Protein AF-A7RHJ1-F1 (afdb_monomer)

Mean predicted aligned error: 3.1 Å

Foldseek 3Di:
DDLLVLLVVLVVLLLVVADVVLQVVVCVVVVVLAGASNADPVRLVVSLVVVLPDADALVSLLVNCVSLLVDRHVSSNVSNLVSCVRHNHPQDVVCLVVLLVSLVCQCPRSHDCVNLLSSLQRSLLVSCVVPVVVSLVCLVVQCVDPDVSSVLSSLRNCLPVQVNDPVVSNLVSLLVCQQPPDPSNLLSLLNSLLSNCVRPVPSSVVSCVVCVVSHDPSSSCSNVVPD

Sequence (227 aa):
MNIVNLVQEIKQSFASHANPANAARMKQYMRGKFEFFGINSPQRKELSKPYLSSKFSNQEVREFLKELWSSPERELQYFGIAYLNKHGLQFDKEEFEVNLEFARRLITEKSWWDTVDCLADHLVGDLVRSSPRKGKQAMKLWIKDENLWLRRCAILHQLSYKCNTDSQLLFEFCAFRAHEKEFFIQKAIGWALREFAKTDRAKVSNFLKAHKEGLSRLSYREATKHL

pLDDT: mean 96.05, std 4.39, range [66.0, 98.88]

Organism: Nematostella vectensis (NCBI:txid45351)

Radius of gyration: 18.56 Å; Cα contacts (8 Å, |Δi|>4): 263; chains: 1; bounding box: 48×30×54 Å

Nearest PDB structures (foldseek):
  5clc-assembly1_A  TM=9.357E-01  e=2.244E-13  Bacillus cereus
  5cl4-assembly1_A  TM=9.232E-01  e=2.563E-13  Bacillus cereus
  2b6c-assembly1_A  TM=9.126E-01  e=6.763E-11  Enterococcus faecalis
  8d9w-assembly1_A  TM=4.959E-01  e=1.085E-01  Homo sapiens
  7q4o-assembly1_A  TM=5.993E-01  e=3.585E-01  Homo sapiens

Solvent-accessible surface area (backbone atoms only — not comparable to full-atom values): 12377 Å² total; per-residue (Å²): 134,62,58,68,58,52,52,50,53,52,49,52,59,47,57,78,57,45,31,70,74,45,12,56,54,54,18,54,75,57,70,65,76,46,47,48,45,31,63,51,72,71,60,44,51,60,72,43,52,82,74,60,72,74,82,71,54,63,67,53,46,54,52,42,40,51,60,28,63,69,45,67,35,50,63,40,45,52,48,43,50,54,45,39,75,73,72,54,75,81,70,49,80,88,47,45,67,61,52,49,52,51,50,49,47,62,38,70,49,91,62,46,68,86,55,36,54,56,41,13,36,46,60,47,21,51,51,25,67,66,36,53,73,61,29,53,53,50,36,65,48,26,58,69,45,91,50,66,58,45,27,31,26,44,54,28,23,52,55,80,42,56,92,72,43,62,58,68,59,52,50,51,51,42,59,75,51,22,82,53,83,52,68,68,48,29,51,31,44,5,46,36,44,32,49,46,29,79,68,42,48,66,62,41,51,53,52,48,64,76,39,53,89,54,39,43,73,64,18,50,56,49,30,47,73,84,107

InterPro domains:
  IPR014825 DNA alkylation repair enzyme [PF08713] (10-227)
  IPR016024 Armadillo-type fold [SSF48371] (14-227)

Secondary structure (DSSP, 8-state):
--HHHHHHHHHHHHHTT--HHHHHHHHHHTTT-SB-----HHHHHHHHGGGGS----HHHHHHHHHHHHHSSBHHHHHHHHHHHHHH-----STTHHHHHHHHHHHHHSS--HHHHHHIIIIIIHHHHHHSHHHHHHHHHHHTTSS-HHHHHHHHHTTTT-GGG--HHHHHHHHHHTTT---HHHHHHHHHHHHHHHTT-HHHHHHHHHHTTTTS-HHHHHHHHTT-

Structure (mmCIF, N/CA/C/O backbone):
data_AF-A7RHJ1-F1
#
_entry.id   AF-A7RHJ1-F1
#
loop_
_atom_site.group_PDB
_atom_site.id
_atom_site.type_symbol
_atom_site.label_atom_id
_atom_site.label_alt_id
_atom_site.label_comp_id
_atom_site.label_asym_id
_atom_site.label_entity_id
_atom_site.label_seq_id
_atom_site.pdbx_PDB_ins_code
_atom_site.Cartn_x
_atom_site.Cartn_y
_atom_site.Cartn_z
_atom_site.occupancy
_atom_site.B_iso_or_equiv
_atom_site.auth_seq_id
_atom_site.auth_comp_id
_atom_site.auth_asym_id
_atom_site.auth_atom_id
_atom_site.pdbx_PDB_model_num
ATOM 1 N N . MET A 1 1 ? -1.577 4.761 28.261 1.00 66.00 1 MET A N 1
ATOM 2 C CA . MET A 1 1 ? -2.865 4.770 27.529 1.00 66.00 1 MET A CA 1
ATOM 3 C C . MET A 1 1 ? -3.194 3.335 27.163 1.00 66.00 1 MET A C 1
ATOM 5 O O . MET A 1 1 ? -2.291 2.633 26.737 1.00 66.00 1 MET A O 1
ATOM 9 N N . ASN A 1 2 ? -4.421 2.863 27.382 1.00 88.69 2 ASN A N 1
ATOM 10 C CA . ASN A 1 2 ? -4.768 1.480 27.050 1.00 88.69 2 ASN A CA 1
ATOM 11 C C . ASN A 1 2 ? -5.236 1.410 25.585 1.00 88.69 2 ASN A C 1
ATOM 13 O O . ASN A 1 2 ? -6.337 1.856 25.267 1.00 88.69 2 ASN A O 1
ATOM 17 N N . ILE A 1 3 ? -4.379 0.873 24.708 1.00 92.69 3 ILE A N 1
ATOM 18 C CA . ILE A 1 3 ? -4.633 0.724 23.266 1.00 92.69 3 ILE A CA 1
ATOM 19 C C . ILE A 1 3 ? -5.916 -0.066 22.988 1.00 92.69 3 ILE A C 1
ATOM 21 O O . ILE A 1 3 ? -6.690 0.313 22.109 1.00 92.69 3 ILE A O 1
ATOM 25 N N . VAL A 1 4 ? -6.181 -1.117 23.767 1.00 92.56 4 VAL A N 1
ATOM 26 C CA . VAL A 1 4 ? -7.386 -1.939 23.613 1.00 92.56 4 VAL A CA 1
ATOM 27 C C . VAL A 1 4 ? -8.634 -1.108 23.897 1.00 92.56 4 VAL A C 1
ATOM 29 O O . VAL A 1 4 ? -9.562 -1.117 23.090 1.00 92.56 4 VAL A O 1
ATOM 32 N N . ASN A 1 5 ? -8.643 -0.334 24.988 1.00 94.19 5 ASN A N 1
ATOM 33 C CA . ASN A 1 5 ? -9.780 0.528 25.326 1.00 94.19 5 ASN A CA 1
ATOM 34 C C . ASN A 1 5 ? -10.033 1.576 24.235 1.00 94.19 5 ASN A C 1
ATOM 36 O O . ASN A 1 5 ? -11.170 1.736 23.802 1.00 94.19 5 ASN A O 1
ATOM 40 N N . LEU A 1 6 ? -8.976 2.214 23.722 1.00 94.69 6 LEU A N 1
ATOM 41 C CA . LEU A 1 6 ? -9.100 3.191 22.640 1.00 94.69 6 LEU A CA 1
ATOM 42 C C . LEU A 1 6 ? -9.705 2.574 21.369 1.00 94.69 6 LEU A C 1
ATOM 44 O O . LEU A 1 6 ? -10.586 3.162 20.744 1.00 94.69 6 LEU A O 1
ATOM 48 N N . VAL A 1 7 ? -9.264 1.374 20.977 1.00 95.88 7 VAL A N 1
ATOM 49 C CA . VAL A 1 7 ? -9.839 0.676 19.816 1.00 95.88 7 VAL A CA 1
ATOM 50 C C . VAL A 1 7 ? -11.309 0.331 20.052 1.00 95.88 7 VAL A C 1
ATOM 52 O O . VAL A 1 7 ? -12.105 0.432 19.118 1.00 95.88 7 VAL A O 1
ATOM 55 N N . GLN A 1 8 ? -11.699 -0.037 21.276 1.00 96.50 8 GLN A N 1
ATOM 56 C CA . GLN A 1 8 ? -13.106 -0.281 21.609 1.00 96.50 8 GLN A CA 1
ATOM 57 C C . GLN A 1 8 ? -13.955 0.994 21.538 1.00 96.50 8 GLN A C 1
ATOM 59 O O . GLN A 1 8 ? -15.047 0.955 20.977 1.00 96.50 8 GLN A O 1
ATOM 64 N N . GLU A 1 9 ? -13.450 2.131 22.012 1.00 96.62 9 GLU A N 1
ATOM 65 C CA . GLU A 1 9 ? -14.133 3.425 21.879 1.00 96.62 9 GLU A CA 1
ATOM 66 C C . GLU A 1 9 ? -14.350 3.802 20.404 1.00 96.62 9 GLU A C 1
ATOM 68 O O . GLU A 1 9 ? -15.454 4.184 20.010 1.00 96.62 9 GLU A O 1
ATOM 73 N N . ILE A 1 10 ? -13.327 3.625 19.559 1.00 97.12 10 ILE A N 1
ATOM 74 C CA . ILE A 1 10 ? -13.426 3.871 18.111 1.00 97.12 10 ILE A CA 1
ATOM 75 C C . ILE A 1 10 ? -14.462 2.936 17.475 1.00 97.12 10 ILE A C 1
ATOM 77 O O . ILE A 1 10 ? -15.302 3.385 16.693 1.00 97.12 10 ILE A O 1
ATOM 81 N N . LYS A 1 11 ? -14.438 1.644 17.828 1.00 97.62 11 LYS A N 1
ATOM 82 C CA . LYS A 1 11 ? -15.417 0.653 17.355 1.00 97.62 11 LYS A CA 1
ATOM 83 C C . LYS A 1 11 ? -16.841 1.049 17.715 1.00 97.62 11 LYS A C 1
ATOM 85 O O . LYS A 1 11 ? -17.705 1.021 16.846 1.00 97.62 11 LYS A O 1
ATOM 90 N N . GLN A 1 12 ? -17.084 1.441 18.963 1.00 97.88 12 GLN A N 1
ATOM 91 C CA . GLN A 1 12 ? -18.404 1.871 19.426 1.00 97.88 12 GLN A CA 1
ATOM 92 C C . GLN A 1 12 ? -18.870 3.140 18.706 1.00 97.88 12 GLN A C 1
ATOM 94 O O . GLN A 1 12 ? -20.024 3.224 18.288 1.00 97.88 12 GLN A O 1
ATOM 99 N N . SER A 1 13 ? -17.963 4.098 18.498 1.00 97.94 13 SER A N 1
ATOM 100 C CA . SER A 1 13 ? -18.237 5.315 17.732 1.00 97.94 13 SER A CA 1
ATOM 101 C C . SER A 1 13 ? -18.619 5.009 16.279 1.00 97.94 13 SER A C 1
ATOM 103 O O . SER A 1 13 ? -19.564 5.586 15.748 1.00 97.94 13 SER A O 1
ATOM 105 N N . PHE A 1 14 ? -17.947 4.058 15.628 1.00 98.31 14 PHE A N 1
ATOM 106 C CA . PHE A 1 14 ? -18.293 3.661 14.260 1.00 98.31 14 PHE A CA 1
ATOM 107 C C . PHE A 1 14 ? -19.602 2.861 14.227 1.00 98.31 14 PHE A C 1
ATOM 109 O O . PHE A 1 14 ? -20.470 3.134 13.400 1.00 98.31 14 PHE A O 1
ATOM 116 N N . ALA A 1 15 ? -19.791 1.926 15.158 1.00 98.12 15 ALA A N 1
ATOM 117 C CA . ALA A 1 15 ? -20.995 1.108 15.248 1.00 98.12 15 ALA A CA 1
ATOM 118 C C . ALA A 1 15 ? -22.267 1.946 15.464 1.00 98.12 15 ALA A C 1
ATOM 120 O O . ALA A 1 15 ? -23.291 1.664 14.845 1.00 98.12 15 ALA A O 1
ATOM 121 N N . SER A 1 16 ? -22.206 3.014 16.269 1.00 98.19 16 SER A N 1
ATOM 122 C CA . SER A 1 16 ? -23.347 3.920 16.484 1.00 98.19 16 SER A CA 1
ATOM 123 C C . SER A 1 16 ? -23.735 4.735 15.243 1.00 98.19 16 SER A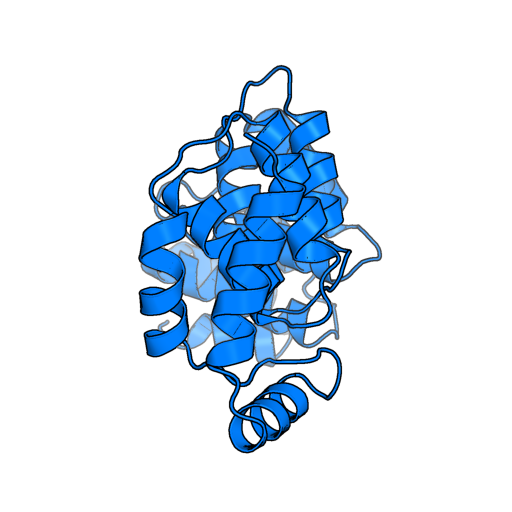 C 1
ATOM 125 O O . SER A 1 16 ? -24.836 5.279 15.184 1.00 98.19 16 SER A O 1
ATOM 127 N N . HIS A 1 17 ? -22.866 4.772 14.229 1.00 98.19 17 HIS A N 1
ATOM 128 C CA . HIS A 1 17 ? -23.094 5.421 12.938 1.00 98.19 17 HIS A CA 1
ATOM 129 C C . HIS A 1 17 ? -23.227 4.414 11.785 1.00 98.19 17 HIS A C 1
ATOM 131 O O . HIS A 1 17 ? -23.138 4.798 10.614 1.00 98.19 17 HIS A O 1
ATOM 137 N N . ALA A 1 18 ? -23.419 3.129 12.096 1.00 98.00 18 ALA A N 1
ATOM 138 C CA . ALA A 1 18 ? -23.541 2.090 11.090 1.00 98.00 18 ALA A CA 1
ATOM 139 C C . ALA A 1 18 ? -24.765 2.312 10.187 1.00 98.00 18 ALA A C 1
ATOM 141 O O . ALA A 1 18 ? -25.844 2.717 10.620 1.00 98.00 18 ALA A O 1
ATOM 142 N N . ASN A 1 19 ? -24.601 1.998 8.906 1.00 98.50 19 ASN A N 1
ATOM 143 C CA . ASN A 1 19 ? -25.650 2.030 7.900 1.00 98.50 19 ASN A CA 1
ATOM 144 C C . ASN A 1 19 ? -25.693 0.677 7.166 1.00 98.50 19 ASN A C 1
ATOM 146 O O . ASN A 1 19 ? -24.918 0.461 6.228 1.00 98.50 19 ASN A O 1
ATOM 150 N N . PRO A 1 20 ? -26.617 -0.230 7.537 1.00 97.94 20 PRO A N 1
ATOM 151 C CA . PRO A 1 20 ? -26.687 -1.578 6.967 1.00 97.94 20 PRO A CA 1
ATOM 152 C C . PRO A 1 20 ? -26.892 -1.613 5.445 1.00 97.94 20 PRO A C 1
ATOM 154 O O . PRO A 1 20 ? -26.321 -2.461 4.757 1.00 97.94 20 PRO A O 1
ATOM 157 N N . ALA A 1 21 ? -27.665 -0.670 4.892 1.00 97.44 21 ALA A N 1
ATOM 158 C CA . ALA A 1 21 ? -27.906 -0.597 3.451 1.00 97.44 21 ALA A CA 1
ATOM 159 C C . ALA A 1 21 ? -26.619 -0.255 2.681 1.00 97.44 21 ALA A C 1
ATOM 161 O O . ALA A 1 21 ? -26.325 -0.855 1.643 1.00 97.44 21 ALA A O 1
ATOM 162 N N . ASN A 1 22 ? -25.818 0.674 3.208 1.00 97.94 22 ASN A N 1
ATOM 163 C CA . ASN A 1 22 ? -24.505 0.984 2.649 1.00 97.94 22 ASN A CA 1
ATOM 164 C C . ASN A 1 22 ? -23.512 -0.159 2.869 1.00 97.94 22 ASN A C 1
ATOM 166 O O . ASN A 1 22 ? -22.775 -0.497 1.943 1.00 97.94 22 ASN A O 1
ATOM 170 N N . ALA A 1 23 ? -23.516 -0.780 4.052 1.00 98.31 23 ALA A N 1
ATOM 171 C CA . ALA A 1 23 ? -22.637 -1.899 4.383 1.00 98.31 23 ALA A CA 1
ATOM 172 C C . ALA A 1 23 ? -22.782 -3.048 3.375 1.00 98.31 23 ALA A C 1
ATOM 174 O O . ALA A 1 23 ? -21.782 -3.526 2.838 1.00 98.31 23 ALA A O 1
ATOM 175 N N . ALA A 1 24 ? -24.020 -3.421 3.025 1.00 98.19 24 ALA A N 1
ATOM 176 C CA . ALA A 1 24 ? -24.293 -4.448 2.020 1.00 98.19 24 ALA A CA 1
ATOM 177 C C . ALA A 1 24 ? -23.682 -4.103 0.647 1.00 98.19 24 ALA A C 1
ATOM 179 O O . ALA A 1 24 ? -23.027 -4.942 0.021 1.00 98.19 24 ALA A O 1
ATOM 180 N N . ARG A 1 25 ? -23.827 -2.848 0.197 1.00 98.06 25 ARG A N 1
ATOM 181 C CA . ARG A 1 25 ? -23.254 -2.369 -1.075 1.00 98.06 25 ARG A CA 1
ATOM 182 C C . ARG A 1 25 ? -21.722 -2.362 -1.052 1.00 98.06 25 ARG A C 1
ATOM 184 O O . ARG A 1 25 ? -21.090 -2.797 -2.014 1.00 98.06 25 ARG A O 1
ATOM 191 N N . MET A 1 26 ? -21.115 -1.900 0.041 1.00 98.25 26 MET A N 1
ATOM 192 C CA . MET A 1 26 ? -19.656 -1.854 0.212 1.00 98.25 26 MET A CA 1
ATOM 193 C C . MET A 1 26 ? -19.049 -3.263 0.264 1.00 98.25 26 MET A C 1
ATOM 195 O O . MET A 1 26 ? -18.053 -3.536 -0.411 1.00 98.25 26 MET A O 1
ATOM 199 N N . LYS A 1 27 ? -19.703 -4.189 0.973 1.00 98.19 27 LYS A N 1
ATOM 200 C CA . LYS A 1 27 ? -19.340 -5.609 1.001 1.00 98.19 27 LYS A CA 1
ATOM 201 C C . LYS A 1 27 ? -19.386 -6.230 -0.393 1.00 98.19 27 LYS A C 1
ATOM 203 O O . LYS A 1 27 ? -18.428 -6.891 -0.796 1.00 98.19 27 LYS A O 1
ATOM 208 N N . GLN A 1 28 ? -20.449 -5.980 -1.160 1.00 97.69 28 GLN A N 1
ATOM 209 C CA . GLN A 1 28 ? -20.567 -6.470 -2.537 1.00 97.69 28 GLN A CA 1
ATOM 210 C C . GLN A 1 28 ? -19.452 -5.922 -3.440 1.00 97.69 28 GLN A C 1
ATOM 212 O O . GLN A 1 28 ? -18.850 -6.682 -4.200 1.00 97.69 28 GLN A O 1
ATOM 217 N N . TYR A 1 29 ? -19.122 -4.632 -3.322 1.00 97.25 29 TYR A N 1
ATOM 218 C CA . TYR A 1 29 ? -18.017 -4.014 -4.062 1.00 97.25 29 TYR A CA 1
ATOM 219 C C . TYR A 1 29 ? -16.666 -4.696 -3.774 1.00 97.25 29 TYR A C 1
ATOM 221 O O . TYR A 1 29 ? -15.877 -4.937 -4.691 1.00 97.25 29 TYR A O 1
ATOM 229 N N . MET A 1 30 ? -16.436 -5.113 -2.525 1.00 97.44 30 MET A N 1
ATOM 230 C CA . MET A 1 30 ? -15.268 -5.911 -2.125 1.00 97.44 30 MET A CA 1
ATOM 231 C C . MET A 1 30 ? -15.447 -7.425 -2.313 1.00 97.44 30 MET A C 1
ATOM 233 O O . MET A 1 30 ? -14.693 -8.218 -1.748 1.00 97.44 30 MET A O 1
ATOM 237 N N . ARG A 1 31 ? -16.423 -7.846 -3.128 1.00 97.25 31 ARG A N 1
ATOM 238 C CA . ARG A 1 31 ? -16.709 -9.252 -3.462 1.00 97.25 31 ARG A CA 1
ATOM 239 C C . ARG A 1 31 ? -16.990 -10.134 -2.239 1.00 97.25 31 ARG A C 1
ATOM 241 O O . ARG A 1 31 ? -16.603 -11.296 -2.215 1.00 97.25 31 ARG A O 1
ATOM 248 N N . GLY A 1 32 ? -17.621 -9.574 -1.209 1.00 97.06 32 GLY A N 1
ATOM 249 C CA . GLY A 1 32 ? -17.987 -10.303 0.006 1.00 97.06 32 GLY A CA 1
ATOM 250 C C . GLY A 1 32 ? -16.824 -10.619 0.950 1.00 97.06 32 GLY A C 1
ATOM 251 O O . GLY A 1 32 ? -17.029 -11.358 1.904 1.00 97.06 32 GLY A O 1
ATOM 252 N N . LYS A 1 33 ? -15.618 -10.083 0.708 1.00 96.50 33 LYS A N 1
ATOM 253 C CA . LYS A 1 33 ? -14.412 -10.416 1.489 1.00 96.50 33 LYS A CA 1
ATOM 254 C C . LYS A 1 33 ? -14.360 -9.817 2.895 1.00 96.50 33 LYS A C 1
ATOM 256 O O . LYS A 1 33 ? -13.618 -10.336 3.722 1.00 96.50 33 LYS A O 1
ATOM 261 N N . PHE A 1 34 ? -15.077 -8.723 3.144 1.00 98.06 34 PHE A N 1
ATOM 262 C CA . PHE A 1 34 ? -14.994 -7.970 4.397 1.00 98.06 34 PHE A CA 1
ATOM 263 C C . PHE A 1 34 ? -16.375 -7.525 4.862 1.00 98.06 34 PHE A C 1
ATOM 265 O O . PHE A 1 34 ? -17.255 -7.266 4.035 1.00 98.06 34 PHE A O 1
ATOM 272 N N . GLU A 1 35 ? -16.530 -7.398 6.177 1.00 98.38 35 GLU A N 1
ATOM 2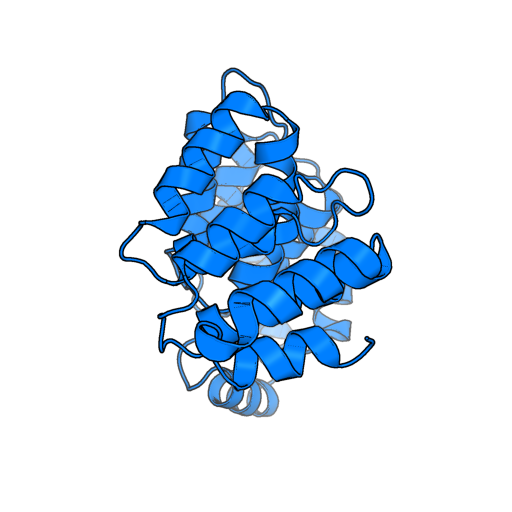73 C CA . GLU A 1 35 ? -17.676 -6.718 6.769 1.00 98.38 35 GLU A CA 1
ATOM 274 C C . GLU A 1 35 ? -17.454 -5.206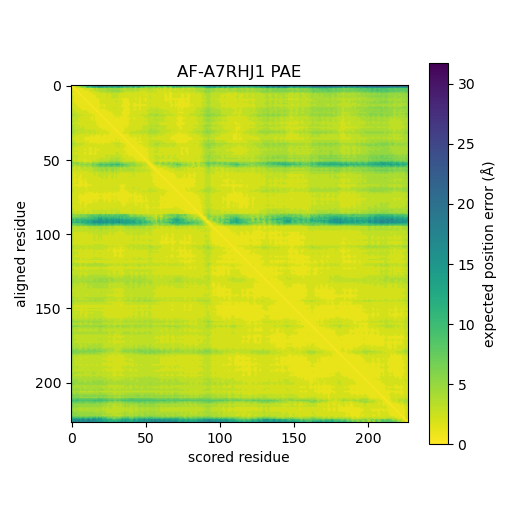 6.750 1.00 98.38 35 GLU A C 1
ATOM 276 O O . GLU A 1 35 ? -16.333 -4.720 6.577 1.00 98.38 35 GLU A O 1
ATOM 281 N N . PHE A 1 36 ? -18.541 -4.459 6.900 1.00 98.69 36 PHE A N 1
ATOM 282 C CA . PHE A 1 36 ? -18.525 -3.004 6.900 1.00 98.69 36 PHE A CA 1
ATOM 283 C C . PHE A 1 36 ? -19.548 -2.477 7.899 1.00 98.69 36 PHE A C 1
ATOM 285 O O . PHE A 1 36 ? -20.644 -3.025 8.005 1.00 98.69 36 PHE A O 1
ATOM 292 N N . PHE A 1 37 ? -19.236 -1.359 8.547 1.00 98.69 37 PHE A N 1
ATOM 293 C CA . PHE A 1 37 ? -20.253 -0.563 9.238 1.00 98.69 37 PHE A CA 1
ATOM 294 C C . PHE A 1 37 ? -21.172 0.162 8.245 1.00 98.69 37 PHE A C 1
ATOM 296 O O . PHE A 1 37 ? -22.299 0.500 8.586 1.00 98.69 37 PHE A O 1
ATOM 303 N N . GLY A 1 38 ? -20.726 0.399 7.008 1.00 98.44 38 GLY A N 1
ATOM 304 C CA . GLY A 1 38 ? -21.473 1.143 5.991 1.00 98.44 38 GLY A CA 1
ATOM 305 C C . GLY A 1 38 ? -21.197 2.647 6.012 1.00 98.44 38 GLY A C 1
ATOM 306 O O . GLY A 1 38 ? -22.017 3.438 5.533 1.00 98.44 38 GLY A O 1
ATOM 307 N N . ILE A 1 39 ? -20.051 3.048 6.568 1.00 98.31 39 ILE A N 1
ATOM 308 C CA . ILE A 1 39 ? -19.678 4.453 6.749 1.00 98.31 39 ILE A CA 1
ATOM 309 C C . ILE A 1 39 ? -18.869 4.912 5.535 1.00 98.31 39 ILE A C 1
ATOM 311 O O . ILE A 1 39 ? -17.776 4.414 5.243 1.00 98.31 39 ILE A O 1
ATOM 315 N N . ASN A 1 40 ? -19.393 5.903 4.816 1.00 96.31 40 ASN A N 1
ATOM 316 C CA . ASN A 1 40 ? -18.714 6.454 3.646 1.00 96.31 40 ASN A CA 1
ATOM 317 C C . ASN A 1 40 ? -17.461 7.270 4.030 1.00 96.31 40 ASN A C 1
ATOM 319 O O . ASN A 1 40 ? -17.248 7.633 5.187 1.00 96.31 40 ASN A O 1
ATOM 323 N N . SER A 1 41 ? -16.598 7.572 3.051 1.00 95.31 41 SER A N 1
ATOM 324 C CA . SER A 1 41 ? -15.320 8.235 3.347 1.00 95.31 41 SER A CA 1
ATOM 325 C C . SER A 1 41 ? -15.452 9.614 4.014 1.00 95.31 41 SER A C 1
ATOM 327 O O . SER A 1 41 ? -14.639 9.856 4.907 1.00 95.31 41 SER A O 1
ATOM 329 N N . PRO A 1 42 ? -16.366 10.522 3.612 1.00 96.75 42 PRO A N 1
ATOM 330 C CA . PRO A 1 42 ? -16.544 11.798 4.306 1.00 96.75 42 PRO A CA 1
ATOM 331 C C . PRO A 1 42 ? -16.906 11.621 5.784 1.00 96.75 42 PRO A C 1
ATOM 333 O O . PRO A 1 42 ? -16.191 12.123 6.647 1.00 96.75 42 PRO A O 1
ATOM 336 N N . GLN A 1 43 ? -17.936 10.825 6.084 1.00 97.56 43 GLN A N 1
ATOM 337 C CA . GLN A 1 43 ? -18.377 10.591 7.460 1.00 97.56 43 GLN A CA 1
ATOM 338 C C . GLN A 1 43 ? -17.299 9.882 8.286 1.00 97.56 43 GLN A C 1
ATOM 340 O O . GLN A 1 43 ? -17.009 10.293 9.406 1.00 97.56 43 GLN A O 1
ATOM 345 N N . ARG A 1 44 ? -16.629 8.871 7.715 1.00 97.31 44 ARG A N 1
ATOM 346 C CA . ARG A 1 44 ? -15.523 8.176 8.385 1.00 97.31 44 ARG A CA 1
ATOM 347 C C . ARG A 1 44 ? -14.407 9.146 8.764 1.00 97.31 44 ARG A C 1
ATOM 349 O O . ARG A 1 44 ? -13.865 9.038 9.858 1.00 97.31 44 ARG A O 1
ATOM 356 N N . LYS A 1 45 ? -14.045 10.083 7.877 1.00 95.88 45 LYS A N 1
ATOM 357 C CA . LYS A 1 45 ? -13.010 11.090 8.163 1.00 95.88 45 LYS A CA 1
ATOM 358 C C . LYS A 1 45 ? -13.410 11.979 9.335 1.00 95.88 45 LYS A C 1
ATOM 360 O O . LYS A 1 45 ? -12.574 12.187 10.206 1.00 95.88 45 LYS A O 1
ATOM 365 N N . GLU A 1 46 ? -14.658 12.442 9.385 1.00 96.69 46 GLU A N 1
ATOM 366 C CA . GLU A 1 46 ? -15.171 13.236 10.510 1.00 96.69 46 GLU A CA 1
ATOM 367 C C . GLU A 1 46 ? -15.128 12.453 11.827 1.00 96.69 46 GLU A C 1
ATOM 369 O O . GLU A 1 46 ? -14.530 12.926 12.791 1.00 96.69 46 GLU A O 1
ATOM 374 N N . LEU A 1 47 ? -15.639 11.217 11.840 1.00 96.56 47 LEU A N 1
ATOM 375 C CA . LEU A 1 47 ? -15.613 10.341 13.020 1.00 96.56 47 LEU A CA 1
ATOM 376 C C . LEU A 1 47 ? -14.189 9.992 13.476 1.00 96.56 47 LEU A C 1
ATOM 378 O O . LEU A 1 47 ? -13.958 9.737 14.653 1.00 96.56 47 LEU A O 1
ATOM 382 N N . SER A 1 48 ? -13.220 9.987 12.557 1.00 95.25 48 SER A N 1
ATOM 383 C CA . SER A 1 48 ? -11.823 9.682 12.880 1.00 95.25 48 SER A CA 1
ATOM 384 C C . SER A 1 48 ? -11.098 10.843 13.565 1.00 95.25 48 SER A C 1
ATOM 386 O O . SER A 1 48 ? -10.161 10.601 14.324 1.00 95.25 48 SER A O 1
ATOM 388 N N . LYS A 1 49 ? -11.481 12.103 13.297 1.00 94.12 49 LYS A N 1
ATOM 389 C CA . LYS A 1 49 ? -10.731 13.297 13.741 1.00 94.12 49 LYS A CA 1
ATOM 390 C C . LYS A 1 49 ? -10.392 13.307 15.239 1.00 94.12 49 LYS A C 1
ATOM 392 O O . LYS A 1 49 ? -9.223 13.573 15.534 1.00 94.12 49 LYS A O 1
ATOM 397 N N . PRO A 1 50 ? -11.326 13.004 16.166 1.00 94.25 50 PRO A N 1
ATOM 398 C CA . PRO A 1 50 ? -11.052 13.064 17.604 1.00 94.25 50 PRO A CA 1
ATOM 399 C C . PRO A 1 50 ? -9.934 12.115 18.049 1.00 94.25 50 PRO A C 1
ATOM 401 O O . PRO A 1 50 ? -9.175 12.439 18.956 1.0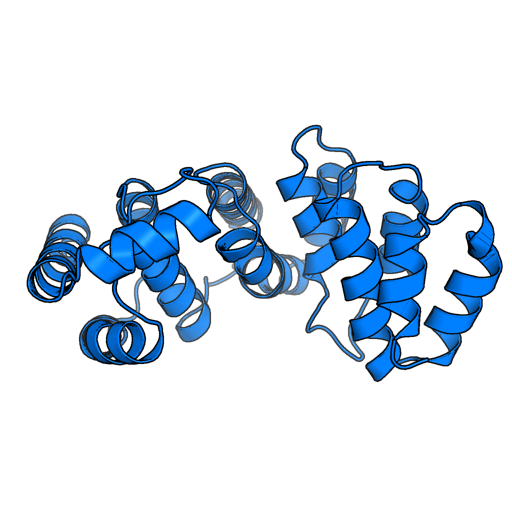0 94.25 50 PRO A O 1
ATOM 404 N N . TYR A 1 51 ? -9.791 10.975 17.370 1.00 93.81 51 TYR A N 1
ATOM 405 C CA .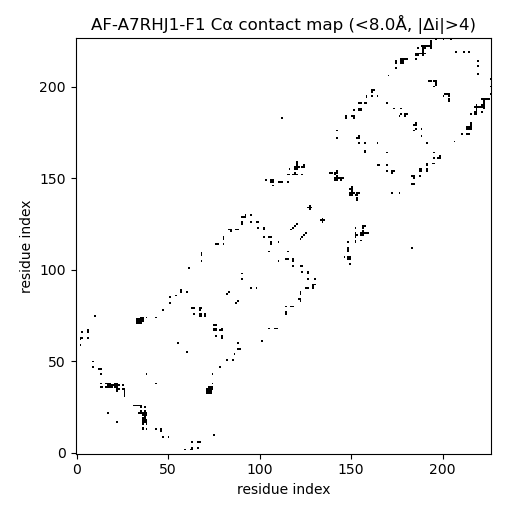 TYR A 1 51 ? -8.855 9.906 17.733 1.00 93.81 51 TYR A CA 1
ATOM 406 C C . TYR A 1 51 ? -7.499 10.009 17.021 1.00 93.81 51 TYR A C 1
ATOM 408 O O . TYR A 1 51 ? -6.587 9.236 17.299 1.00 93.81 51 TYR A O 1
ATOM 416 N N . LEU A 1 52 ? -7.347 10.950 16.084 1.00 92.62 52 LEU A N 1
ATOM 417 C CA . LEU A 1 52 ? -6.119 11.139 15.307 1.00 92.62 52 LEU A CA 1
ATOM 418 C C . LEU A 1 52 ? -5.168 12.180 15.916 1.00 92.62 52 LEU A C 1
ATOM 420 O O . LEU A 1 52 ? -4.146 12.489 15.305 1.00 92.62 52 LEU A O 1
ATOM 424 N N . SER A 1 53 ? -5.501 12.812 17.040 1.00 88.00 53 SER A N 1
ATOM 425 C CA . SER A 1 53 ? -4.665 13.846 17.674 1.00 88.00 53 SER A CA 1
ATOM 426 C C . SER A 1 53 ? -3.459 13.255 18.406 1.00 88.00 53 SER A C 1
ATOM 428 O O . SER A 1 53 ? -2.358 13.791 18.290 1.00 88.00 53 SER A O 1
ATOM 430 N N . SER A 1 54 ? -3.657 12.137 19.102 1.00 85.75 54 SER A N 1
ATOM 431 C CA . SER A 1 54 ? -2.621 11.454 19.870 1.00 85.75 54 SER A CA 1
ATOM 432 C C . SER A 1 54 ? -1.520 10.901 18.971 1.00 85.75 54 SER A C 1
ATOM 434 O O . SER A 1 54 ? -1.798 10.302 17.931 1.00 85.75 54 SER A O 1
ATOM 436 N N . LYS A 1 55 ? -0.270 11.087 19.397 1.00 89.06 55 LYS A N 1
ATOM 437 C CA . LYS A 1 55 ? 0.912 10.518 18.754 1.00 89.06 55 LYS A CA 1
ATOM 438 C C . LYS A 1 55 ? 1.456 9.396 19.628 1.00 89.06 55 LYS A C 1
ATOM 440 O O . LYS A 1 55 ? 1.821 9.630 20.776 1.00 89.06 55 LYS A O 1
ATOM 445 N N . PHE A 1 56 ? 1.488 8.197 19.073 1.00 91.25 56 PHE A N 1
ATOM 446 C CA . PHE A 1 56 ? 1.971 6.993 19.740 1.00 91.25 56 PHE A CA 1
ATOM 447 C C . PHE A 1 56 ? 3.452 6.745 19.445 1.00 91.25 56 PHE A C 1
ATOM 449 O O . PHE A 1 56 ? 3.971 7.170 18.409 1.00 91.25 56 PHE A O 1
ATOM 456 N N . SER A 1 57 ? 4.118 6.022 20.342 1.00 91.38 57 SER A N 1
ATOM 457 C CA . SER A 1 57 ? 5.410 5.390 20.063 1.00 91.38 57 SER A CA 1
ATOM 458 C C . SER A 1 57 ? 5.270 4.306 18.986 1.00 91.38 57 SER A C 1
ATOM 460 O O . SER A 1 57 ? 4.180 3.788 18.750 1.00 91.38 57 SER A O 1
ATOM 462 N N . ASN A 1 58 ? 6.372 3.903 18.345 1.00 89.69 58 ASN A N 1
ATOM 463 C CA . ASN A 1 58 ? 6.346 2.835 17.336 1.00 89.69 58 ASN A CA 1
ATOM 464 C C . ASN A 1 58 ? 5.717 1.534 17.842 1.00 89.69 58 ASN A C 1
ATOM 466 O O . ASN A 1 58 ? 4.955 0.894 17.118 1.00 89.69 58 ASN A O 1
ATOM 470 N N . GLN A 1 59 ? 6.030 1.141 19.079 1.00 90.81 59 GLN A N 1
ATOM 471 C CA . GLN A 1 59 ? 5.455 -0.056 19.682 1.00 90.81 59 GLN A CA 1
ATOM 472 C C . GLN A 1 59 ? 3.934 0.073 19.811 1.00 90.81 59 GLN A C 1
ATOM 474 O O . GLN A 1 59 ? 3.208 -0.795 19.330 1.00 90.81 59 GLN A O 1
ATOM 479 N N . GLU A 1 60 ? 3.457 1.181 20.375 1.00 93.62 60 GLU A N 1
ATOM 480 C CA . GLU A 1 60 ? 2.026 1.458 20.509 1.00 93.62 60 GLU A CA 1
ATOM 481 C C . GLU A 1 60 ? 1.328 1.544 19.140 1.00 93.62 60 GLU A C 1
ATOM 483 O O . GLU A 1 60 ? 0.208 1.062 19.007 1.00 93.62 60 GLU A O 1
ATOM 488 N N . VAL A 1 61 ? 1.973 2.080 18.092 1.00 93.88 61 VAL A N 1
ATOM 489 C CA . VAL A 1 61 ? 1.425 2.056 16.720 1.00 93.88 61 VAL A CA 1
ATOM 490 C C . VAL A 1 61 ? 1.255 0.624 16.218 1.00 93.88 61 VAL A C 1
ATOM 492 O O . VAL A 1 61 ? 0.208 0.296 15.657 1.00 93.88 61 VAL A O 1
ATOM 495 N N . ARG A 1 62 ? 2.258 -0.242 16.414 1.00 93.50 62 ARG A N 1
ATOM 496 C CA . ARG A 1 62 ? 2.187 -1.653 15.999 1.00 93.50 62 ARG A CA 1
ATOM 497 C C . ARG A 1 62 ? 1.073 -2.394 16.739 1.00 93.50 62 ARG A C 1
ATOM 499 O O . ARG A 1 62 ? 0.307 -3.120 16.107 1.00 93.50 62 ARG A O 1
ATOM 506 N N . GLU A 1 63 ? 0.947 -2.177 18.046 1.00 94.94 63 GLU A N 1
ATOM 507 C CA . GLU A 1 63 ? -0.134 -2.733 18.870 1.00 94.94 63 GLU A CA 1
ATOM 508 C C . GLU A 1 63 ? -1.506 -2.217 18.418 1.00 94.94 63 GLU A C 1
ATOM 510 O O . GLU A 1 63 ? -2.420 -3.002 18.169 1.00 94.94 63 GLU A O 1
ATOM 515 N N . PHE A 1 64 ? -1.633 -0.908 18.212 1.00 95.88 64 PHE A N 1
ATOM 516 C CA . PHE A 1 64 ? -2.873 -0.267 17.790 1.00 95.88 64 PHE A CA 1
ATOM 517 C C . PHE A 1 64 ? -3.361 -0.767 16.435 1.00 95.88 64 PHE A C 1
ATOM 519 O O . PHE A 1 64 ? -4.525 -1.133 16.270 1.00 95.88 64 PHE A O 1
ATOM 526 N N . LEU A 1 65 ? -2.462 -0.836 15.457 1.00 96.62 65 LEU A N 1
ATOM 527 C CA . LEU A 1 65 ? -2.790 -1.345 14.135 1.00 96.62 65 LEU A CA 1
ATOM 528 C C . LEU A 1 65 ? -3.103 -2.833 14.157 1.00 96.62 65 LEU A C 1
ATOM 530 O O . LEU A 1 65 ? -4.014 -3.231 13.445 1.00 96.62 65 LEU A O 1
ATOM 534 N N . LYS A 1 66 ? -2.422 -3.640 14.979 1.00 96.25 66 LYS A N 1
ATOM 535 C CA . LYS A 1 66 ? -2.760 -5.059 15.160 1.00 96.25 66 LYS A CA 1
ATOM 536 C C . LYS A 1 66 ? -4.200 -5.225 15.660 1.00 96.25 66 LYS A C 1
ATOM 538 O O . LYS A 1 66 ? -4.945 -6.035 15.108 1.00 96.25 66 LYS A O 1
ATOM 543 N N . GLU A 1 67 ? -4.617 -4.425 16.639 1.00 97.06 67 GLU A N 1
ATOM 544 C CA . GLU A 1 67 ? -5.992 -4.432 17.157 1.00 97.06 67 GLU A CA 1
ATOM 545 C C . GLU A 1 67 ? -7.026 -3.941 16.123 1.00 97.06 67 GLU A C 1
ATOM 547 O O . GLU A 1 67 ? -8.123 -4.491 15.998 1.00 97.06 67 GLU A O 1
ATOM 552 N N . LEU A 1 68 ? -6.685 -2.942 15.307 1.00 97.62 68 LEU A N 1
ATOM 553 C CA . LEU A 1 68 ? -7.549 -2.506 14.204 1.00 97.62 68 LEU A CA 1
ATOM 554 C C . LEU A 1 68 ? -7.629 -3.560 13.087 1.00 97.62 68 LEU A C 1
ATOM 556 O O . LEU A 1 68 ? -8.707 -3.813 12.543 1.00 97.62 68 LEU A O 1
ATOM 560 N N . TRP A 1 69 ? -6.514 -4.218 12.757 1.00 97.88 69 TRP A N 1
ATOM 561 C CA . TRP A 1 69 ? -6.447 -5.250 11.720 1.00 97.88 69 TRP A CA 1
ATOM 562 C C . TRP A 1 69 ? -7.162 -6.537 12.116 1.00 97.88 69 TRP A C 1
ATOM 564 O O . TRP A 1 69 ? -7.657 -7.237 11.236 1.00 97.88 69 TRP A O 1
ATOM 574 N N . SER A 1 70 ? -7.310 -6.834 13.409 1.00 96.62 70 SER A N 1
ATOM 575 C CA . SER A 1 70 ? -8.092 -7.990 13.871 1.00 96.62 70 SER A CA 1
ATOM 576 C C . SER A 1 70 ? -9.600 -7.816 13.632 1.00 96.62 70 SER A C 1
ATOM 578 O O . SER A 1 70 ? -10.320 -8.790 13.417 1.00 96.62 70 SER A O 1
ATOM 580 N N . SER A 1 71 ? -10.076 -6.575 13.512 1.00 97.00 71 SER A N 1
ATOM 581 C CA . SER A 1 71 ? -11.507 -6.239 13.483 1.00 97.00 71 SER A CA 1
ATOM 582 C C . SER A 1 71 ? -12.190 -6.546 12.142 1.00 97.00 71 SER A C 1
ATOM 584 O O . SER A 1 71 ? -11.618 -6.218 11.099 1.00 97.00 71 SER A O 1
ATOM 586 N N . PRO A 1 72 ? -13.371 -7.187 12.112 1.00 96.81 72 PRO A N 1
ATOM 587 C CA . PRO A 1 72 ? -13.976 -7.659 10.864 1.00 96.81 72 PRO A CA 1
ATOM 588 C C . PRO A 1 72 ? -14.377 -6.525 9.910 1.00 96.81 72 PRO A C 1
ATOM 590 O O . PRO A 1 72 ? -14.287 -6.707 8.694 1.00 96.81 72 PRO A O 1
ATOM 593 N N . GLU A 1 73 ? -14.755 -5.362 10.441 1.00 98.38 73 GLU A N 1
ATOM 594 C CA . GLU A 1 73 ? -15.196 -4.216 9.654 1.00 98.38 73 GLU A CA 1
ATOM 595 C C . GLU A 1 73 ? -14.029 -3.470 9.006 1.00 98.38 73 GLU A C 1
ATOM 597 O O . GLU A 1 73 ? -13.080 -3.021 9.664 1.00 98.38 73 GLU A O 1
ATOM 602 N N . ARG A 1 74 ? -14.123 -3.291 7.687 1.00 98.56 74 ARG A N 1
ATOM 603 C CA . ARG A 1 74 ? -13.049 -2.736 6.864 1.00 98.56 74 ARG A CA 1
ATOM 604 C C . ARG A 1 74 ? -12.708 -1.288 7.205 1.00 98.56 74 ARG A C 1
ATOM 606 O O . ARG A 1 74 ? -11.561 -0.862 7.047 1.00 98.56 74 ARG A O 1
ATOM 613 N N . GLU A 1 75 ? -13.678 -0.524 7.708 1.00 98.69 75 GLU A N 1
ATOM 614 C CA . GLU A 1 75 ? -13.472 0.869 8.100 1.00 98.69 75 GLU A CA 1
ATOM 615 C C . GLU A 1 75 ? -12.425 1.044 9.205 1.00 98.69 75 GLU A C 1
ATOM 617 O O . GLU A 1 75 ? -11.795 2.102 9.260 1.00 98.69 75 GLU A O 1
ATOM 622 N N . LEU A 1 76 ? -12.169 0.019 10.023 1.00 98.44 76 LEU A N 1
ATOM 623 C CA . LEU A 1 76 ? -11.146 0.068 11.070 1.00 98.44 76 LEU A CA 1
ATOM 624 C C . LEU A 1 76 ? -9.729 -0.069 10.499 1.00 98.44 76 LEU A C 1
ATOM 626 O O . LEU A 1 76 ? -8.818 0.620 10.956 1.00 98.44 76 LEU A O 1
ATOM 630 N N . GLN A 1 77 ? -9.534 -0.852 9.432 1.00 98.56 77 GLN A N 1
ATOM 631 C CA . GLN A 1 77 ? -8.258 -0.839 8.704 1.00 98.56 77 GLN A CA 1
ATOM 632 C C . GLN A 1 77 ? -8.042 0.493 7.977 1.00 98.56 77 GLN A C 1
ATOM 634 O O . GLN A 1 77 ? -6.929 1.020 7.971 1.00 98.56 77 GLN A O 1
ATOM 639 N N . TYR A 1 78 ? -9.102 1.097 7.427 1.00 98.19 78 TYR A N 1
ATOM 640 C CA . TYR A 1 78 ? -9.008 2.444 6.853 1.00 98.19 78 TYR A CA 1
ATOM 641 C C . TYR A 1 78 ? -8.659 3.504 7.894 1.00 98.19 78 TYR A C 1
ATOM 643 O O . TYR A 1 78 ? -7.913 4.432 7.581 1.00 98.19 78 TYR A O 1
ATOM 651 N N . PHE A 1 79 ? -9.185 3.378 9.113 1.00 97.88 79 PHE A N 1
ATOM 652 C CA . PHE A 1 79 ? -8.790 4.231 10.227 1.00 97.88 79 PHE A CA 1
ATOM 653 C C . PHE A 1 79 ? -7.295 4.054 10.542 1.00 97.88 79 PHE A C 1
ATOM 655 O O . PHE A 1 79 ? -6.570 5.044 10.621 1.00 97.88 79 PHE A O 1
ATOM 662 N N . GLY A 1 80 ? -6.809 2.810 10.620 1.00 97.12 80 GLY A N 1
ATOM 663 C CA . GLY A 1 80 ? -5.388 2.518 10.835 1.00 97.12 80 GLY A CA 1
ATOM 664 C C . GLY A 1 80 ? -4.473 3.133 9.770 1.00 97.12 80 GLY A C 1
ATOM 665 O O . GLY A 1 80 ? -3.473 3.768 10.096 1.00 97.12 80 GLY A O 1
ATOM 666 N N . ILE A 1 81 ? -4.852 3.038 8.492 1.00 97.00 81 ILE A N 1
ATOM 667 C CA . ILE A 1 81 ? -4.124 3.694 7.392 1.00 97.00 81 ILE A CA 1
ATOM 668 C C . ILE A 1 81 ? -4.168 5.219 7.527 1.00 97.00 81 ILE A C 1
ATOM 670 O O . ILE A 1 81 ? -3.157 5.881 7.311 1.00 97.00 81 ILE A O 1
ATOM 674 N N . ALA A 1 82 ? -5.311 5.801 7.899 1.00 96.12 82 ALA A N 1
ATOM 675 C CA . ALA A 1 82 ? -5.411 7.243 8.113 1.00 96.12 82 ALA A CA 1
ATOM 676 C C . ALA A 1 82 ? -4.500 7.718 9.257 1.00 96.12 82 ALA A C 1
ATOM 678 O O . ALA A 1 82 ? -3.881 8.776 9.143 1.00 96.12 82 ALA A O 1
ATOM 679 N N . TYR A 1 83 ? -4.382 6.921 10.323 1.00 96.00 83 TYR A N 1
ATOM 680 C CA . TYR A 1 83 ? -3.440 7.168 11.408 1.00 96.00 83 TYR A CA 1
ATOM 681 C C . TYR A 1 83 ? -1.987 7.119 10.909 1.00 96.00 83 TYR A C 1
ATOM 683 O O . TYR A 1 83 ? -1.241 8.076 11.126 1.00 96.00 83 TYR A O 1
ATOM 691 N N . LEU A 1 84 ? -1.605 6.064 10.176 1.00 94.25 84 LEU A N 1
ATOM 692 C CA . LEU A 1 84 ? -0.268 5.935 9.580 1.00 94.25 84 LEU A CA 1
ATOM 693 C C . LEU A 1 84 ? 0.068 7.101 8.650 1.00 94.25 84 LEU A C 1
ATOM 695 O O . LEU A 1 84 ? 1.152 7.659 8.745 1.00 94.25 84 LEU A O 1
ATOM 699 N N . ASN A 1 85 ? -0.861 7.517 7.793 1.00 91.56 85 ASN A N 1
ATOM 700 C CA . ASN A 1 85 ? -0.627 8.624 6.867 1.00 91.56 85 ASN A CA 1
ATOM 701 C C . ASN A 1 85 ? -0.430 9.966 7.585 1.00 91.56 85 ASN A C 1
ATOM 703 O O . ASN A 1 85 ? 0.216 10.859 7.043 1.00 91.56 85 ASN A O 1
ATOM 707 N N . LYS A 1 86 ? -1.010 10.135 8.780 1.00 92.31 86 LYS A N 1
ATOM 708 C CA . LYS A 1 86 ? -0.876 11.366 9.564 1.00 92.31 86 LYS A CA 1
ATOM 709 C C . LYS A 1 86 ? 0.417 11.402 10.376 1.00 92.31 86 LYS A C 1
ATOM 711 O O . LYS A 1 86 ? 1.065 12.443 10.426 1.00 92.31 86 LYS A O 1
ATOM 716 N N . HIS A 1 87 ? 0.750 10.302 11.046 1.00 91.12 87 HIS A N 1
ATOM 717 C CA . HIS A 1 87 ? 1.829 10.273 12.043 1.00 91.12 87 HIS A CA 1
ATOM 718 C C . HIS A 1 87 ? 3.092 9.554 11.573 1.00 91.12 87 HIS A C 1
ATOM 720 O O . HIS A 1 87 ? 4.160 9.776 12.141 1.00 91.12 87 HIS A O 1
ATOM 726 N N . GLY A 1 88 ? 2.975 8.722 10.539 1.00 85.19 88 GLY A N 1
ATOM 727 C CA . GLY A 1 88 ? 4.017 7.811 10.086 1.00 85.19 88 GLY A CA 1
ATOM 728 C C . GLY A 1 88 ? 4.322 6.702 11.095 1.00 85.19 88 GLY A C 1
ATOM 729 O O . GLY A 1 88 ? 3.731 6.607 12.171 1.00 85.19 88 GLY A O 1
ATOM 730 N N . LEU A 1 89 ? 5.291 5.867 10.731 1.00 85.06 89 LEU A N 1
ATOM 731 C CA . LEU A 1 89 ? 6.108 5.121 11.684 1.00 85.06 89 LEU A CA 1
ATOM 732 C C . LEU A 1 89 ? 7.475 5.799 11.746 1.00 85.06 89 LEU A C 1
ATOM 734 O O . LEU A 1 89 ? 7.966 6.313 10.739 1.00 85.06 89 LEU A O 1
ATOM 738 N N . GLN A 1 90 ? 8.100 5.823 12.919 1.00 81.25 90 GLN A N 1
ATOM 739 C CA . GLN A 1 90 ? 9.476 6.292 13.016 1.00 81.25 90 GLN A CA 1
ATOM 740 C C . GLN A 1 90 ? 10.388 5.191 12.480 1.00 81.25 90 GLN A C 1
ATOM 742 O O . GLN A 1 90 ? 10.469 4.105 13.043 1.00 81.25 90 GLN A O 1
ATOM 747 N N . PHE A 1 91 ? 11.065 5.441 11.369 1.00 79.81 91 PHE A N 1
ATOM 748 C CA . PHE A 1 91 ? 11.936 4.438 10.767 1.00 79.81 91 PHE A CA 1
ATOM 749 C C . PHE A 1 91 ? 13.367 4.611 11.257 1.00 79.81 91 PHE A C 1
ATOM 751 O O . PHE A 1 91 ? 14.213 5.157 10.547 1.00 79.81 91 PHE A O 1
ATOM 758 N N . ASP A 1 92 ? 13.628 4.143 12.476 1.00 76.75 92 ASP A N 1
ATOM 759 C CA . ASP A 1 92 ? 15.003 3.916 12.901 1.00 76.75 92 ASP A CA 1
ATOM 760 C C . ASP A 1 92 ? 15.617 2.794 12.045 1.00 76.75 92 ASP A C 1
ATOM 762 O O . ASP A 1 92 ? 14.974 1.781 11.746 1.00 76.75 92 ASP A O 1
ATOM 766 N N . LYS A 1 93 ? 16.872 2.976 11.631 1.00 74.19 93 LYS A N 1
ATOM 767 C CA . LYS A 1 93 ? 17.630 1.998 10.840 1.00 74.19 93 LYS A CA 1
ATOM 768 C C . LYS A 1 93 ? 17.805 0.676 11.588 1.00 74.19 93 LYS A C 1
ATOM 770 O O . LYS A 1 93 ? 17.934 -0.371 10.939 1.00 74.19 93 LYS A O 1
ATOM 775 N N . GLU A 1 94 ? 17.818 0.730 12.918 1.00 82.75 94 GLU A N 1
ATOM 776 C CA . GLU A 1 94 ? 17.928 -0.430 13.806 1.00 82.75 94 GLU A CA 1
ATOM 777 C C . GLU A 1 94 ? 16.640 -1.267 13.812 1.00 82.75 94 GLU A C 1
ATOM 779 O O . GLU A 1 94 ? 16.702 -2.495 13.812 1.00 82.75 94 GLU A O 1
ATOM 784 N N . GLU A 1 95 ? 15.473 -0.630 13.669 1.00 89.00 95 GLU A N 1
ATOM 785 C CA . GLU A 1 95 ? 14.169 -1.307 13.612 1.00 89.00 95 GLU A CA 1
ATOM 786 C C . GLU A 1 95 ? 13.738 -1.706 12.185 1.00 89.00 95 GLU A C 1
ATOM 788 O O . GLU A 1 95 ? 12.600 -2.139 11.987 1.00 89.00 95 GLU A O 1
ATOM 793 N N . PHE A 1 96 ? 14.600 -1.572 11.167 1.00 92.50 96 PHE A N 1
ATOM 794 C CA . PHE A 1 96 ? 14.204 -1.798 9.767 1.00 92.50 96 PHE A CA 1
ATOM 795 C C . PHE A 1 96 ? 13.538 -3.167 9.544 1.00 92.50 96 PHE A C 1
ATOM 797 O O . PHE A 1 96 ? 12.462 -3.222 8.955 1.00 92.50 96 PHE A O 1
ATOM 804 N N . GLU A 1 97 ? 14.139 -4.256 10.036 1.00 94.56 97 GLU A N 1
ATOM 805 C CA . GLU A 1 97 ? 13.608 -5.615 9.828 1.00 94.56 97 GLU A CA 1
ATOM 806 C C . GLU A 1 97 ? 12.275 -5.826 10.558 1.00 94.56 97 GLU A C 1
ATOM 808 O O . GLU A 1 97 ? 11.348 -6.420 10.013 1.00 94.56 97 GLU A O 1
ATOM 813 N N . VAL A 1 98 ? 12.140 -5.268 11.766 1.00 94.38 98 VAL A N 1
ATOM 814 C CA . VAL A 1 98 ? 10.899 -5.328 12.553 1.00 94.38 98 VAL A CA 1
ATOM 815 C C . VAL A 1 98 ? 9.776 -4.578 11.839 1.00 94.38 98 VAL A C 1
ATOM 817 O O . VAL A 1 98 ? 8.656 -5.078 11.736 1.00 94.38 98 VAL A O 1
ATOM 820 N N . ASN A 1 99 ? 10.071 -3.392 11.306 1.00 94.12 99 ASN A N 1
ATOM 821 C CA . ASN A 1 99 ? 9.102 -2.587 10.569 1.00 94.12 99 ASN A CA 1
ATOM 822 C C . ASN A 1 99 ? 8.754 -3.207 9.208 1.00 94.12 99 ASN A C 1
ATOM 824 O O . ASN A 1 99 ? 7.600 -3.130 8.783 1.00 94.12 99 ASN A O 1
ATOM 828 N N . LEU A 1 100 ? 9.714 -3.859 8.546 1.00 96.38 100 LEU A N 1
ATOM 829 C CA . LEU A 1 100 ? 9.481 -4.583 7.299 1.00 96.38 100 LEU A CA 1
ATOM 830 C C . LEU A 1 100 ? 8.566 -5.789 7.519 1.00 96.38 100 LEU A C 1
ATOM 832 O O . LEU A 1 100 ? 7.614 -5.968 6.760 1.00 96.38 100 LEU A O 1
ATOM 836 N N . GLU A 1 101 ? 8.815 -6.585 8.560 1.00 96.56 101 GLU A N 1
ATOM 837 C CA . GLU A 1 101 ? 7.963 -7.726 8.904 1.00 96.56 101 GLU A CA 1
ATOM 838 C C . GLU A 1 101 ? 6.566 -7.264 9.329 1.00 96.56 101 GLU A C 1
ATOM 840 O O . GLU A 1 101 ? 5.554 -7.817 8.898 1.00 96.56 101 GLU A O 1
ATOM 845 N N . PHE A 1 102 ? 6.480 -6.181 10.101 1.00 96.31 102 PHE A N 1
ATOM 846 C CA . PHE A 1 102 ? 5.199 -5.581 10.451 1.00 96.31 102 PHE A CA 1
ATOM 847 C C . PHE A 1 102 ? 4.411 -5.129 9.207 1.00 96.31 102 PHE A C 1
ATOM 849 O O . PHE A 1 102 ? 3.231 -5.458 9.069 1.00 96.31 102 PHE A O 1
ATOM 856 N N . ALA A 1 103 ? 5.061 -4.447 8.259 1.00 97.31 103 ALA A N 1
ATOM 857 C CA . ALA A 1 103 ? 4.438 -4.063 6.996 1.00 97.31 103 ALA A CA 1
ATOM 858 C C . ALA A 1 103 ? 4.022 -5.288 6.163 1.00 97.31 103 ALA A C 1
ATOM 860 O O . ALA A 1 103 ? 2.907 -5.313 5.639 1.00 97.31 103 ALA A O 1
ATOM 861 N N . ARG A 1 104 ? 4.875 -6.324 6.086 1.00 98.44 104 ARG A N 1
ATOM 862 C CA . ARG A 1 104 ? 4.567 -7.601 5.419 1.00 98.44 104 ARG A CA 1
ATOM 863 C C . ARG A 1 104 ? 3.269 -8.184 5.969 1.00 98.44 104 ARG A C 1
ATOM 865 O O . ARG A 1 104 ? 2.390 -8.509 5.177 1.00 98.44 104 ARG A O 1
ATOM 872 N N . ARG A 1 105 ? 3.114 -8.244 7.294 1.00 97.94 105 ARG A N 1
ATOM 873 C CA . ARG A 1 105 ? 1.897 -8.744 7.949 1.00 97.94 105 ARG A CA 1
ATOM 874 C C . ARG A 1 105 ? 0.657 -7.928 7.606 1.00 97.94 105 ARG A C 1
ATOM 876 O O . ARG A 1 105 ? -0.342 -8.511 7.211 1.00 97.94 105 ARG A O 1
ATOM 883 N N . LEU A 1 106 ? 0.709 -6.596 7.668 1.00 98.06 106 LEU A N 1
ATOM 884 C CA . LEU A 1 106 ? -0.441 -5.764 7.274 1.00 98.06 106 LEU A CA 1
ATOM 885 C C . LEU A 1 106 ? -0.834 -5.955 5.801 1.00 98.06 106 LEU A C 1
ATOM 887 O O . LEU A 1 106 ? -2.009 -5.857 5.449 1.00 98.06 106 LEU A O 1
ATOM 891 N N . ILE A 1 107 ? 0.145 -6.222 4.931 1.00 98.56 107 ILE A N 1
ATOM 892 C CA . ILE A 1 107 ? -0.090 -6.475 3.507 1.00 98.56 107 ILE A CA 1
ATOM 893 C C . ILE A 1 107 ? -0.717 -7.852 3.285 1.00 98.56 107 ILE A C 1
ATOM 895 O O . ILE A 1 107 ? -1.591 -7.977 2.426 1.00 98.56 107 ILE A O 1
ATOM 899 N N . THR A 1 108 ? -0.285 -8.883 4.015 1.00 98.31 108 THR A N 1
ATOM 900 C CA . THR A 1 108 ? -0.721 -10.277 3.819 1.00 98.31 108 THR A CA 1
ATOM 901 C C . THR A 1 108 ? -1.937 -10.673 4.661 1.00 98.31 108 THR A C 1
ATOM 903 O O . THR A 1 108 ? -2.636 -11.625 4.314 1.00 98.31 108 THR A O 1
ATOM 906 N N . GLU A 1 109 ? -2.243 -9.930 5.723 1.00 96.62 109 GLU A N 1
ATOM 907 C CA . GLU A 1 109 ? -3.448 -10.080 6.535 1.00 96.62 109 GLU A CA 1
ATOM 908 C C . GLU A 1 109 ? -4.552 -9.150 5.994 1.00 96.62 109 GLU A C 1
ATOM 910 O O . GLU A 1 109 ? -4.337 -7.960 5.772 1.00 96.62 109 GLU A O 1
ATOM 915 N N . LYS A 1 110 ? -5.762 -9.679 5.758 1.00 96.62 110 LYS A N 1
ATOM 916 C CA . LYS A 1 110 ? -6.901 -8.925 5.177 1.00 96.62 110 LYS A CA 1
ATOM 917 C C . LY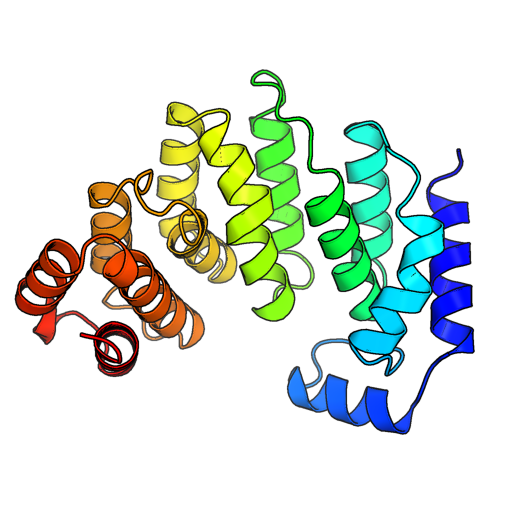S A 1 110 ? -6.556 -8.191 3.872 1.00 96.62 110 LYS A C 1
ATOM 919 O O . LYS A 1 110 ? -6.992 -7.060 3.636 1.00 96.62 110 LYS A O 1
ATOM 924 N N . SER A 1 111 ? -5.786 -8.852 3.012 1.00 98.12 111 SER A N 1
ATOM 925 C CA . SER A 1 111 ? -5.271 -8.273 1.777 1.00 98.12 111 SER A CA 1
ATOM 926 C C . SER A 1 111 ? -6.355 -7.977 0.751 1.00 98.12 111 SER A C 1
ATOM 928 O O . SER A 1 111 ? -7.096 -8.867 0.317 1.00 98.12 111 SER A O 1
ATOM 930 N N . TRP A 1 112 ? -6.378 -6.728 0.301 1.00 98.50 112 TRP A N 1
ATOM 931 C CA . TRP A 1 112 ? -7.085 -6.289 -0.892 1.00 98.50 112 TRP A CA 1
ATOM 932 C C . TRP A 1 112 ? -6.519 -4.938 -1.344 1.00 98.50 112 TRP A C 1
ATOM 934 O O . TRP A 1 112 ? -5.811 -4.272 -0.585 1.00 98.50 112 TRP A O 1
ATOM 944 N N . TRP A 1 113 ? -6.766 -4.555 -2.598 1.00 98.25 113 TRP A N 1
ATOM 945 C CA . TRP A 1 113 ? -6.102 -3.404 -3.228 1.00 98.25 113 TRP A CA 1
ATOM 946 C C . TRP A 1 113 ? -6.316 -2.094 -2.452 1.00 98.25 113 TRP A C 1
ATOM 948 O O . TRP A 1 113 ? -5.414 -1.274 -2.365 1.00 98.25 113 TRP A O 1
ATOM 958 N N . ASP A 1 114 ? -7.473 -1.930 -1.819 1.00 97.69 114 ASP A N 1
ATOM 959 C CA . ASP A 1 114 ? -7.865 -0.740 -1.064 1.00 97.69 114 ASP A CA 1
ATOM 960 C C . ASP A 1 114 ? -6.993 -0.465 0.170 1.00 97.69 114 ASP A C 1
ATOM 962 O O . ASP A 1 114 ? -6.830 0.698 0.532 1.00 97.69 114 ASP A O 1
ATOM 966 N N . THR A 1 115 ? -6.415 -1.491 0.809 1.00 98.31 115 THR A N 1
ATOM 967 C CA . THR A 1 115 ? -5.414 -1.291 1.875 1.00 98.31 115 THR A CA 1
ATOM 968 C C . THR A 1 115 ? -3.993 -1.415 1.353 1.00 98.31 115 THR A C 1
ATOM 970 O O . THR A 1 115 ? -3.146 -0.595 1.702 1.00 98.31 115 THR A O 1
ATOM 973 N N . VAL A 1 116 ? -3.727 -2.412 0.504 1.00 98.69 116 VAL A N 1
ATOM 974 C CA . VAL A 1 116 ? -2.372 -2.714 0.021 1.00 98.69 116 VAL A CA 1
ATOM 975 C C . VAL A 1 116 ? -1.782 -1.540 -0.755 1.00 98.69 116 VAL A C 1
ATOM 977 O O . VAL A 1 116 ? -0.603 -1.253 -0.588 1.00 98.69 116 VAL A O 1
ATOM 980 N N . ASP A 1 117 ? -2.580 -0.827 -1.550 1.00 98.38 117 ASP A N 1
ATOM 981 C CA . ASP A 1 117 ? -2.082 0.291 -2.358 1.00 98.38 117 ASP A CA 1
ATOM 982 C C . ASP A 1 117 ? -1.593 1.451 -1.483 1.00 98.38 117 ASP A C 1
ATOM 984 O O . ASP A 1 117 ? -0.517 1.997 -1.722 1.00 98.38 117 ASP A O 1
ATOM 988 N N . CYS A 1 118 ? -2.343 1.787 -0.429 1.00 96.94 118 CYS A N 1
ATOM 989 C CA . CYS A 1 118 ? -1.941 2.817 0.529 1.00 96.94 118 CYS A CA 1
ATOM 990 C C . CYS A 1 118 ? -0.733 2.384 1.367 1.00 96.94 118 CYS A C 1
ATOM 992 O O . CYS A 1 118 ? 0.162 3.189 1.612 1.00 96.94 118 CYS A O 1
ATOM 994 N N . LEU A 1 119 ? -0.689 1.118 1.800 1.00 98.31 119 LEU A N 1
ATOM 995 C CA . LEU A 1 119 ? 0.459 0.582 2.536 1.00 98.31 119 LEU A CA 1
ATOM 996 C C . LEU A 1 119 ? 1.722 0.563 1.667 1.00 98.31 119 LEU A C 1
ATOM 998 O O . LEU A 1 119 ? 2.803 0.846 2.172 1.00 98.31 119 LEU A O 1
ATOM 1002 N N . ALA A 1 120 ? 1.592 0.268 0.373 1.00 98.44 120 ALA A N 1
ATOM 1003 C CA . ALA A 1 120 ? 2.713 0.272 -0.554 1.00 98.44 120 ALA A CA 1
ATOM 1004 C C . ALA A 1 120 ? 3.312 1.673 -0.713 1.00 98.44 120 ALA A C 1
ATOM 1006 O O . ALA A 1 120 ? 4.507 1.846 -0.487 1.00 98.44 120 ALA A O 1
ATOM 1007 N N . ASP A 1 121 ? 2.493 2.666 -1.069 1.00 96.19 121 ASP A N 1
ATOM 1008 C CA . ASP A 1 121 ? 2.977 4.018 -1.379 1.00 96.19 121 ASP A CA 1
ATOM 1009 C C . ASP A 1 121 ? 3.478 4.786 -0.143 1.00 96.19 121 ASP A C 1
ATOM 1011 O O . ASP A 1 121 ? 4.468 5.518 -0.212 1.00 96.19 121 ASP A O 1
ATOM 1015 N N . HIS A 1 122 ? 2.808 4.613 1.000 1.00 94.25 122 HIS A N 1
ATOM 1016 C CA . HIS A 1 122 ? 3.130 5.348 2.223 1.00 94.25 122 HIS A CA 1
ATOM 1017 C C . HIS A 1 122 ? 4.026 4.526 3.147 1.00 94.25 122 HIS A C 1
ATOM 1019 O O . HIS A 1 122 ? 5.222 4.778 3.205 1.00 94.25 122 HIS A O 1
ATOM 1025 N N . LEU A 1 123 ? 3.492 3.496 3.813 1.00 96.06 123 LEU A N 1
ATOM 1026 C CA . LEU A 1 123 ? 4.237 2.740 4.827 1.00 96.06 123 LEU A CA 1
ATOM 1027 C C . LEU A 1 123 ? 5.529 2.115 4.269 1.00 96.06 123 LEU A C 1
ATOM 1029 O O . LEU A 1 123 ? 6.613 2.332 4.808 1.00 96.06 123 LEU A O 1
ATOM 1033 N N . VAL A 1 124 ? 5.421 1.333 3.195 1.00 97.75 124 VAL A N 1
ATOM 1034 C CA . VAL A 1 124 ? 6.571 0.635 2.606 1.00 97.75 124 VAL A CA 1
ATOM 1035 C C . VAL A 1 124 ? 7.457 1.600 1.832 1.00 97.75 124 VAL A C 1
ATOM 1037 O O . VAL A 1 124 ? 8.677 1.504 1.936 1.00 97.75 124 VAL A O 1
ATOM 1040 N N . GLY A 1 125 ? 6.874 2.553 1.102 1.00 96.75 125 GLY A N 1
ATOM 1041 C CA . GLY A 1 125 ? 7.624 3.614 0.435 1.00 96.75 125 GLY A CA 1
ATOM 1042 C C . GLY A 1 125 ? 8.501 4.404 1.412 1.00 96.75 125 GLY A C 1
ATOM 1043 O O . GLY A 1 125 ? 9.704 4.542 1.200 1.00 96.75 125 GLY A O 1
ATOM 1044 N N . ASP A 1 126 ? 7.947 4.863 2.535 1.00 95.25 126 ASP A N 1
ATOM 1045 C CA . ASP A 1 126 ? 8.712 5.564 3.570 1.00 95.25 126 ASP A CA 1
ATOM 1046 C C . ASP A 1 126 ? 9.794 4.679 4.203 1.00 95.25 126 ASP A C 1
ATOM 1048 O O . ASP A 1 126 ? 10.938 5.118 4.356 1.00 95.25 126 ASP A O 1
ATOM 1052 N N . LEU A 1 127 ? 9.477 3.414 4.500 1.00 95.81 127 LEU A N 1
ATOM 1053 C CA . LEU A 1 127 ? 10.444 2.457 5.041 1.00 95.81 127 LEU A CA 1
ATOM 1054 C C . LEU A 1 127 ? 11.610 2.196 4.072 1.00 95.81 127 LEU A C 1
ATOM 1056 O O . LEU A 1 127 ? 12.769 2.135 4.481 1.00 95.81 127 LEU A O 1
ATOM 1060 N N . VAL A 1 128 ? 11.337 2.058 2.773 1.00 96.56 128 VAL A N 1
ATOM 1061 C CA . VAL A 1 128 ? 12.384 1.872 1.759 1.00 96.56 128 VAL A CA 1
ATOM 1062 C C . VAL A 1 128 ? 13.226 3.142 1.621 1.00 96.56 128 VAL A C 1
ATOM 1064 O O . VAL A 1 128 ? 14.450 3.038 1.525 1.00 96.56 128 VAL A O 1
ATOM 1067 N N . ARG A 1 129 ? 12.615 4.336 1.658 1.00 94.19 129 ARG A N 1
ATOM 1068 C CA . ARG A 1 129 ? 13.345 5.619 1.620 1.00 94.19 129 ARG A CA 1
ATOM 1069 C C . ARG A 1 129 ? 14.264 5.815 2.821 1.00 94.19 129 ARG A C 1
ATOM 1071 O O . ARG A 1 129 ? 15.353 6.357 2.649 1.00 94.19 129 ARG A O 1
ATOM 1078 N N . SER A 1 130 ? 13.860 5.378 4.013 1.00 93.69 130 SER A N 1
ATOM 1079 C CA . SER A 1 130 ? 14.673 5.540 5.227 1.00 93.69 130 SER A CA 1
ATOM 1080 C C . SER A 1 130 ? 15.938 4.672 5.217 1.00 93.69 130 SER A C 1
ATOM 1082 O O . SER A 1 130 ? 16.955 5.040 5.808 1.00 93.69 130 SER A O 1
ATOM 1084 N N . SER A 1 131 ? 15.907 3.534 4.512 1.00 94.94 131 SER A N 1
ATOM 1085 C CA . SER A 1 131 ? 17.036 2.606 4.374 1.00 94.94 131 SER A CA 1
ATOM 1086 C C . SER A 1 131 ? 17.168 2.055 2.943 1.00 94.94 131 SER A C 1
ATOM 1088 O O . SER A 1 131 ? 16.953 0.858 2.730 1.00 94.94 131 SER A O 1
ATOM 1090 N N . PRO A 1 132 ? 17.599 2.863 1.949 1.00 94.75 132 PRO A N 1
ATOM 1091 C CA . PRO A 1 132 ? 17.512 2.508 0.525 1.00 94.75 132 PRO A CA 1
ATOM 1092 C C . PRO A 1 132 ? 18.184 1.186 0.144 1.00 94.75 132 PRO A C 1
ATOM 1094 O O . PRO A 1 132 ? 17.644 0.418 -0.651 1.00 94.75 132 PRO A O 1
ATOM 1097 N N . ARG A 1 133 ? 19.347 0.872 0.735 1.00 96.00 133 ARG A N 1
ATOM 1098 C CA . ARG A 1 133 ? 20.067 -0.383 0.459 1.00 96.00 133 ARG A CA 1
ATOM 1099 C C . ARG A 1 133 ? 19.282 -1.611 0.930 1.00 96.00 133 ARG A C 1
ATOM 1101 O O . ARG A 1 133 ? 19.101 -2.537 0.143 1.00 96.00 133 ARG A O 1
ATOM 1108 N N . LYS A 1 134 ? 18.815 -1.612 2.185 1.00 96.50 134 LYS A N 1
ATOM 1109 C CA . LYS A 1 134 ? 18.017 -2.715 2.748 1.00 96.50 134 LYS A CA 1
ATOM 1110 C C . LYS A 1 134 ? 16.648 -2.794 2.068 1.00 96.50 134 LYS A C 1
ATOM 1112 O O . LYS A 1 134 ? 16.239 -3.862 1.626 1.00 96.50 134 LYS A O 1
ATOM 1117 N N . GLY A 1 135 ? 15.995 -1.648 1.871 1.00 97.38 135 GLY A N 1
ATOM 1118 C CA . GLY A 1 135 ? 14.714 -1.532 1.176 1.00 97.38 135 GLY A CA 1
ATOM 1119 C C . GLY A 1 135 ? 14.749 -2.103 -0.240 1.00 97.38 135 GLY A C 1
ATOM 1120 O O . GLY A 1 135 ? 13.908 -2.927 -0.592 1.00 97.38 135 GLY A O 1
ATOM 1121 N N . LYS A 1 136 ? 15.771 -1.766 -1.036 1.00 98.19 136 LYS A N 1
ATOM 1122 C CA . LYS A 1 136 ? 15.952 -2.328 -2.383 1.00 98.19 136 LYS A CA 1
ATOM 1123 C C . LYS A 1 136 ? 16.110 -3.850 -2.364 1.00 98.19 136 LYS A C 1
ATOM 1125 O O . LYS A 1 136 ? 15.547 -4.525 -3.225 1.00 98.19 136 LYS A O 1
ATOM 1130 N N . GLN A 1 137 ? 16.844 -4.401 -1.396 1.00 98.31 137 GLN A N 1
ATOM 1131 C CA . GLN A 1 137 ? 16.980 -5.853 -1.233 1.00 98.31 137 GLN A CA 1
ATOM 1132 C C . GLN A 1 137 ? 15.641 -6.503 -0.863 1.00 98.31 137 GLN A C 1
ATOM 1134 O O . GLN A 1 137 ? 15.244 -7.470 -1.510 1.00 98.31 137 GLN A O 1
ATOM 1139 N N . ALA A 1 138 ? 14.905 -5.925 0.087 1.00 98.50 138 ALA A N 1
ATOM 1140 C CA . ALA A 1 138 ? 13.582 -6.399 0.481 1.00 98.50 138 ALA A CA 1
ATOM 1141 C C . ALA A 1 138 ? 12.595 -6.411 -0.697 1.00 98.50 138 ALA A C 1
ATOM 1143 O O . ALA A 1 138 ? 11.940 -7.420 -0.949 1.00 98.50 138 ALA A O 1
ATOM 1144 N N . MET A 1 139 ? 12.539 -5.337 -1.491 1.00 98.75 139 MET A N 1
ATOM 1145 C CA . MET A 1 139 ? 11.645 -5.282 -2.652 1.00 98.75 139 MET A CA 1
ATOM 1146 C C . MET A 1 139 ? 12.041 -6.288 -3.745 1.00 98.75 139 MET A C 1
ATOM 1148 O O . MET A 1 139 ? 11.167 -6.867 -4.391 1.00 98.75 139 MET A O 1
ATOM 1152 N N . LYS A 1 140 ? 13.344 -6.570 -3.916 1.00 98.75 140 LYS A N 1
ATOM 1153 C CA . LYS A 1 140 ? 13.833 -7.639 -4.811 1.00 98.75 140 LYS A CA 1
ATOM 1154 C C . LYS A 1 140 ? 13.441 -9.044 -4.349 1.00 98.75 140 LYS A C 1
ATOM 1156 O O . LYS A 1 140 ? 13.367 -9.944 -5.188 1.00 98.75 140 LYS A O 1
ATOM 1161 N N . LEU A 1 141 ? 13.188 -9.240 -3.056 1.00 98.69 141 LEU A N 1
ATOM 1162 C CA . LEU A 1 141 ? 12.599 -10.473 -2.533 1.00 98.69 141 LEU A CA 1
ATOM 1163 C C . LEU A 1 141 ? 11.085 -10.484 -2.766 1.00 98.69 141 LEU A C 1
ATOM 1165 O O . LEU A 1 141 ? 10.565 -11.435 -3.341 1.00 98.69 141 LEU A O 1
ATOM 1169 N N . TRP A 1 142 ? 10.382 -9.405 -2.415 1.00 98.81 142 TRP A N 1
ATOM 1170 C CA . TRP A 1 142 ? 8.919 -9.331 -2.524 1.00 98.81 142 TRP A CA 1
ATOM 1171 C C . TRP A 1 142 ? 8.402 -9.447 -3.958 1.00 98.81 142 TRP A C 1
ATOM 1173 O O . TRP A 1 142 ? 7.361 -10.058 -4.177 1.00 98.81 142 TRP A O 1
ATOM 1183 N N . ILE A 1 143 ? 9.136 -8.945 -4.958 1.00 98.81 143 ILE A N 1
ATOM 1184 C CA . ILE A 1 143 ? 8.755 -9.110 -6.371 1.00 98.81 143 ILE A CA 1
ATOM 1185 C C . ILE A 1 143 ? 8.788 -10.581 -6.836 1.00 98.81 143 ILE A C 1
ATOM 1187 O O . ILE A 1 143 ? 8.197 -10.917 -7.865 1.00 98.81 143 ILE A O 1
ATOM 1191 N N . LYS A 1 144 ? 9.476 -11.461 -6.095 1.00 98.62 144 LYS A N 1
ATOM 1192 C CA . LYS A 1 144 ? 9.583 -12.907 -6.349 1.00 98.62 144 LYS A CA 1
ATOM 1193 C C . LYS A 1 144 ? 8.674 -13.748 -5.448 1.00 98.62 144 LYS A C 1
ATOM 1195 O O . LYS A 1 144 ? 8.584 -14.947 -5.676 1.00 98.62 144 LYS A O 1
ATOM 1200 N N . ASP A 1 145 ? 8.042 -13.141 -4.446 1.00 98.56 145 ASP A N 1
ATOM 1201 C CA . ASP A 1 145 ? 7.213 -13.836 -3.456 1.00 98.56 145 ASP A CA 1
ATOM 1202 C C . ASP A 1 145 ? 5.970 -14.453 -4.122 1.00 98.56 145 ASP A C 1
ATOM 1204 O O . ASP A 1 145 ? 5.475 -13.929 -5.123 1.00 98.56 145 ASP A O 1
ATOM 1208 N N . GLU A 1 146 ? 5.453 -15.554 -3.578 1.00 97.81 146 GLU A N 1
ATOM 1209 C CA . GLU A 1 146 ? 4.243 -16.234 -4.064 1.00 97.81 146 GLU A CA 1
ATOM 1210 C C . GLU A 1 146 ? 2.965 -15.441 -3.760 1.00 97.81 146 GLU A C 1
ATOM 1212 O O . GLU A 1 146 ? 1.973 -15.540 -4.493 1.00 97.81 146 GLU A O 1
ATOM 1217 N N . ASN A 1 147 ? 2.990 -14.567 -2.751 1.00 98.50 147 ASN A N 1
ATOM 1218 C CA . ASN A 1 147 ? 1.874 -13.691 -2.434 1.00 98.50 147 ASN A CA 1
ATOM 1219 C C . ASN A 1 147 ? 1.792 -12.506 -3.414 1.00 98.50 147 ASN A C 1
ATOM 1221 O O . ASN A 1 147 ? 2.669 -11.640 -3.469 1.00 98.50 147 ASN A O 1
ATOM 1225 N N . LEU A 1 148 ? 0.684 -12.419 -4.157 1.00 98.44 148 LEU A N 1
ATOM 1226 C CA . LEU A 1 148 ? 0.483 -11.366 -5.157 1.00 98.44 148 LEU A CA 1
ATOM 1227 C C . LEU A 1 148 ? 0.488 -9.951 -4.560 1.00 98.44 148 LEU A C 1
ATOM 1229 O O . LEU A 1 148 ? 0.869 -9.001 -5.239 1.00 98.44 148 LEU A O 1
ATOM 1233 N N . TRP A 1 149 ? 0.088 -9.778 -3.299 1.00 98.81 149 TRP A N 1
ATOM 1234 C CA . TRP A 1 149 ? 0.026 -8.462 -2.661 1.00 98.81 149 TRP A CA 1
ATOM 1235 C C . TRP A 1 149 ? 1.412 -7.940 -2.294 1.00 98.81 149 TRP A C 1
ATOM 1237 O O . TRP A 1 149 ? 1.648 -6.740 -2.413 1.00 98.81 149 TRP A O 1
ATOM 1247 N N . LEU A 1 150 ? 2.354 -8.829 -1.967 1.00 98.88 150 LEU A N 1
ATOM 1248 C CA . LEU A 1 150 ? 3.762 -8.462 -1.802 1.00 98.88 150 LEU A CA 1
ATOM 1249 C C . LEU A 1 150 ? 4.398 -8.090 -3.145 1.00 98.88 150 LEU A C 1
ATOM 1251 O O . LEU A 1 150 ? 5.055 -7.052 -3.236 1.00 98.88 150 LEU A O 1
ATOM 1255 N N . ARG A 1 151 ? 4.113 -8.845 -4.219 1.00 98.81 151 ARG A N 1
ATOM 1256 C CA . ARG A 1 151 ? 4.543 -8.473 -5.581 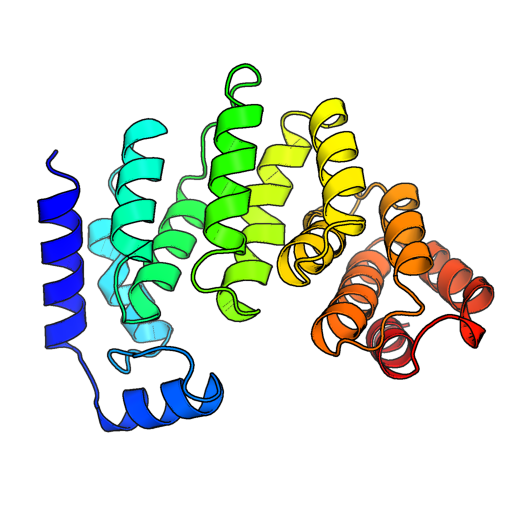1.00 98.81 151 ARG A CA 1
ATOM 1257 C C . ARG A 1 151 ? 3.973 -7.117 -6.005 1.00 98.81 151 ARG A C 1
ATOM 1259 O O . ARG A 1 151 ? 4.703 -6.265 -6.510 1.00 98.81 151 ARG A O 1
ATOM 1266 N N . ARG A 1 152 ? 2.677 -6.886 -5.763 1.00 98.81 152 ARG A N 1
ATOM 1267 C CA . ARG A 1 152 ? 2.003 -5.606 -6.029 1.00 98.81 152 ARG A CA 1
ATOM 1268 C C . ARG A 1 152 ? 2.639 -4.468 -5.238 1.00 98.81 152 ARG A C 1
ATOM 1270 O O . ARG A 1 152 ? 2.905 -3.417 -5.815 1.00 98.81 152 ARG A O 1
ATOM 1277 N N . CYS A 1 153 ? 2.924 -4.689 -3.958 1.00 98.81 153 CYS A N 1
ATOM 1278 C CA . CYS A 1 153 ? 3.600 -3.710 -3.120 1.00 98.81 153 CYS A CA 1
ATOM 1279 C C . CYS A 1 153 ? 4.997 -3.371 -3.659 1.00 98.81 153 CYS A C 1
ATOM 1281 O O . CYS A 1 153 ? 5.329 -2.196 -3.782 1.00 98.81 153 CYS A O 1
ATOM 1283 N N . ALA A 1 154 ? 5.786 -4.371 -4.064 1.00 98.81 154 ALA A N 1
ATOM 1284 C CA . ALA A 1 154 ? 7.108 -4.146 -4.648 1.00 98.81 154 ALA A CA 1
ATOM 1285 C C . ALA A 1 154 ? 7.050 -3.272 -5.914 1.00 98.81 154 ALA A C 1
ATOM 1287 O O . ALA A 1 154 ? 7.915 -2.421 -6.109 1.00 98.81 154 ALA A O 1
ATOM 1288 N N . ILE A 1 155 ? 6.013 -3.418 -6.743 1.00 98.88 155 ILE A N 1
ATOM 1289 C CA . ILE A 1 155 ? 5.809 -2.576 -7.935 1.00 98.88 155 ILE A CA 1
ATOM 1290 C C . ILE A 1 155 ? 5.384 -1.148 -7.555 1.00 98.88 155 ILE A C 1
ATOM 1292 O O . ILE A 1 155 ? 5.838 -0.190 -8.178 1.00 98.88 155 ILE A O 1
ATOM 1296 N N . LEU A 1 156 ? 4.516 -0.997 -6.550 1.00 98.88 156 LEU A N 1
ATOM 1297 C CA . LEU A 1 156 ? 3.870 0.277 -6.216 1.00 98.88 156 LEU A CA 1
ATOM 1298 C C . LEU A 1 156 ? 4.585 1.105 -5.142 1.00 98.88 156 LEU A C 1
ATOM 1300 O O . LEU A 1 156 ? 4.228 2.263 -4.968 1.00 98.88 156 LEU A O 1
ATOM 1304 N N . HIS A 1 157 ? 5.596 0.582 -4.444 1.00 98.75 157 HIS A N 1
ATOM 1305 C CA . HIS A 1 157 ? 6.204 1.309 -3.319 1.00 98.75 157 HIS A CA 1
ATOM 1306 C C . HIS A 1 157 ? 6.821 2.669 -3.693 1.00 98.75 157 HIS A C 1
ATOM 1308 O O . HIS A 1 157 ? 7.000 3.517 -2.827 1.00 98.75 157 HIS A O 1
ATOM 1314 N N . GLN A 1 158 ? 7.144 2.887 -4.976 1.00 98.62 158 GLN A N 1
ATOM 1315 C CA . GLN A 1 158 ? 7.727 4.139 -5.473 1.00 98.62 158 GLN A CA 1
ATOM 1316 C C . GLN A 1 158 ? 6.701 5.130 -6.045 1.00 98.62 158 GLN A C 1
ATOM 1318 O O . GLN A 1 158 ? 7.098 6.130 -6.641 1.00 98.62 158 GLN A O 1
ATOM 1323 N N . LEU A 1 159 ? 5.397 4.866 -5.923 1.00 97.81 159 LEU A N 1
ATOM 1324 C CA . LEU A 1 159 ? 4.358 5.568 -6.683 1.00 97.81 159 LEU A CA 1
ATOM 1325 C C . LEU A 1 159 ? 4.406 7.099 -6.502 1.00 97.81 159 LEU A C 1
ATOM 1327 O O . LEU A 1 159 ? 4.334 7.834 -7.486 1.00 97.81 159 LEU A O 1
ATOM 1331 N N . SER A 1 160 ? 4.634 7.579 -5.278 1.00 96.38 160 SER A N 1
ATOM 1332 C CA . SER A 1 160 ? 4.751 9.008 -4.959 1.00 96.38 160 SER A CA 1
ATOM 1333 C C . SER A 1 160 ? 6.187 9.564 -4.967 1.00 96.38 160 SER A C 1
ATOM 1335 O O . SER A 1 160 ? 6.398 10.708 -4.561 1.00 96.38 160 SER A O 1
ATOM 1337 N N . TYR A 1 161 ? 7.199 8.812 -5.428 1.00 98.19 161 TYR A N 1
ATOM 1338 C CA . TYR A 1 161 ? 8.610 9.243 -5.359 1.00 98.19 161 TYR A CA 1
ATOM 1339 C C . TYR A 1 161 ? 8.954 10.365 -6.350 1.00 98.19 161 TYR A C 1
ATOM 1341 O O . TYR A 1 161 ? 9.892 11.130 -6.108 1.00 98.19 161 TYR A O 1
ATOM 1349 N N . LYS A 1 162 ? 8.210 10.488 -7.457 1.00 97.69 162 LYS A N 1
ATOM 1350 C CA . LYS A 1 162 ? 8.439 11.495 -8.510 1.00 97.69 162 LYS A CA 1
ATOM 1351 C C . LYS A 1 162 ? 9.893 11.466 -9.008 1.00 97.69 162 LYS A C 1
ATOM 1353 O O . LYS A 1 162 ? 10.362 10.418 -9.453 1.00 97.69 162 LYS A O 1
ATOM 1358 N N . CYS A 1 163 ? 10.623 12.581 -8.913 1.00 97.69 163 CYS A N 1
ATOM 1359 C CA . CYS A 1 163 ? 12.026 12.698 -9.319 1.00 97.69 163 CYS A CA 1
ATOM 1360 C C . CYS A 1 163 ? 12.975 11.769 -8.545 1.00 97.69 163 CYS A C 1
ATOM 1362 O O . CYS A 1 163 ? 14.045 11.454 -9.055 1.00 97.69 163 CYS A O 1
ATOM 1364 N N . ASN A 1 164 ? 12.570 11.283 -7.367 1.00 97.94 164 ASN A N 1
ATOM 1365 C CA . ASN A 1 164 ? 13.361 10.359 -6.553 1.00 97.94 164 ASN A CA 1
ATOM 1366 C C . ASN A 1 164 ? 13.156 8.881 -6.929 1.00 97.94 164 ASN A C 1
ATOM 1368 O O . ASN A 1 164 ? 13.692 8.004 -6.257 1.00 97.94 164 ASN A O 1
ATOM 1372 N N . THR A 1 165 ? 12.356 8.578 -7.956 1.00 98.50 165 THR A N 1
ATOM 1373 C CA . THR A 1 165 ? 12.087 7.193 -8.373 1.00 98.50 165 THR A CA 1
ATOM 1374 C C . THR A 1 165 ? 13.363 6.528 -8.901 1.00 98.50 165 THR A C 1
ATOM 1376 O O . THR A 1 165 ? 13.958 7.006 -9.871 1.00 98.50 165 THR A O 1
ATOM 1379 N N . ASP A 1 166 ? 13.737 5.368 -8.348 1.00 98.50 166 ASP A N 1
ATOM 1380 C CA . ASP A 1 166 ? 14.708 4.457 -8.967 1.00 98.50 166 ASP A CA 1
ATOM 1381 C C . ASP A 1 166 ? 14.035 3.801 -10.183 1.00 98.50 166 ASP A C 1
ATOM 1383 O O . ASP A 1 166 ? 13.428 2.727 -10.112 1.00 98.50 166 ASP A O 1
ATOM 1387 N N . SER A 1 167 ? 14.094 4.515 -11.310 1.00 98.44 167 SER A N 1
ATOM 1388 C CA . SER A 1 167 ? 13.472 4.095 -12.569 1.00 98.44 167 SER A CA 1
ATOM 1389 C C . SER A 1 167 ? 14.040 2.781 -13.105 1.00 98.44 167 SER A C 1
ATOM 1391 O O . SER A 1 167 ? 13.302 2.005 -13.706 1.00 98.44 167 SER A O 1
ATOM 1393 N N . GLN A 1 168 ? 15.319 2.487 -12.842 1.00 98.50 168 GLN A N 1
ATOM 1394 C CA . GLN A 1 168 ? 15.924 1.221 -13.247 1.00 98.50 168 GLN A CA 1
ATOM 1395 C C . GLN A 1 168 ? 15.275 0.061 -12.492 1.00 98.50 168 GLN A C 1
ATOM 1397 O O . GLN A 1 168 ? 14.881 -0.921 -13.117 1.00 98.50 168 GLN A O 1
ATOM 1402 N N . LEU A 1 169 ? 15.105 0.190 -11.173 1.00 98.69 169 LEU A N 1
ATOM 1403 C CA . LEU A 1 169 ? 14.431 -0.823 -10.361 1.00 98.69 169 LEU A CA 1
ATOM 1404 C C . LEU A 1 169 ? 12.950 -0.972 -10.736 1.00 98.69 169 LEU A C 1
ATOM 1406 O O . LEU A 1 169 ? 12.450 -2.091 -10.833 1.00 98.69 169 LEU A O 1
ATOM 1410 N N . LEU A 1 170 ? 12.256 0.144 -10.985 1.00 98.81 170 LEU A N 1
ATOM 1411 C CA . LEU A 1 170 ? 10.866 0.126 -11.449 1.00 98.81 170 LEU A CA 1
ATOM 1412 C C . LEU A 1 170 ? 10.727 -0.672 -12.754 1.00 98.81 170 LEU A C 1
ATOM 1414 O O . LEU A 1 170 ? 9.868 -1.551 -12.855 1.00 98.81 170 LEU A O 1
ATOM 1418 N N . PHE A 1 171 ? 11.572 -0.386 -13.746 1.00 98.81 171 PHE A N 1
ATOM 1419 C CA . PHE A 1 171 ? 11.557 -1.088 -15.028 1.00 98.81 171 PHE A CA 1
ATOM 1420 C C . PHE A 1 171 ? 11.987 -2.552 -14.895 1.00 98.81 171 PHE A C 1
ATOM 1422 O O . PHE A 1 171 ? 11.350 -3.408 -15.506 1.00 98.81 171 PHE A O 1
ATOM 1429 N N . GLU A 1 172 ? 12.982 -2.856 -14.051 1.00 98.75 172 GLU A N 1
ATOM 1430 C CA . GLU A 1 172 ? 13.384 -4.229 -13.709 1.00 98.75 172 GLU A CA 1
ATOM 1431 C C . GLU A 1 172 ? 12.177 -5.028 -13.194 1.00 98.75 172 GLU A C 1
ATOM 1433 O O . GLU A 1 172 ? 11.888 -6.110 -13.702 1.00 98.75 172 GLU A O 1
ATOM 1438 N N . PHE A 1 173 ? 11.414 -4.480 -12.244 1.00 98.81 173 PHE A N 1
ATOM 1439 C CA . PHE A 1 173 ? 10.242 -5.155 -11.679 1.00 98.81 173 PHE A CA 1
ATOM 1440 C C . PHE A 1 173 ? 9.096 -5.300 -12.678 1.00 98.81 173 PHE A C 1
ATOM 1442 O O . PHE A 1 173 ? 8.488 -6.370 -12.759 1.00 98.81 173 PHE A O 1
ATOM 1449 N N . CYS A 1 174 ? 8.816 -4.257 -13.462 1.00 98.75 174 CYS A N 1
ATOM 1450 C CA . CYS A 1 174 ? 7.774 -4.301 -14.486 1.00 98.75 174 CYS A CA 1
ATOM 1451 C C . CYS A 1 174 ? 8.084 -5.349 -15.561 1.00 98.75 174 CYS A C 1
ATOM 1453 O O . CYS A 1 174 ? 7.193 -6.108 -15.936 1.00 98.75 174 CYS A O 1
ATOM 1455 N N . ALA A 1 175 ? 9.334 -5.422 -16.028 1.00 98.50 175 ALA A N 1
ATOM 1456 C CA . ALA A 1 175 ? 9.770 -6.426 -16.994 1.00 98.50 175 ALA A CA 1
ATOM 1457 C C . ALA A 1 175 ? 9.739 -7.837 -16.387 1.00 98.50 175 ALA A C 1
ATOM 1459 O O . ALA A 1 175 ? 9.179 -8.756 -16.983 1.00 98.50 175 ALA A O 1
ATOM 1460 N N . PHE A 1 176 ? 10.254 -8.000 -15.163 1.00 98.50 176 PHE A N 1
ATOM 1461 C CA . PHE A 1 176 ? 10.276 -9.288 -14.467 1.00 98.50 176 PHE A CA 1
ATOM 1462 C C . PHE A 1 176 ? 8.872 -9.879 -14.269 1.00 98.50 176 PHE A C 1
ATOM 1464 O O . PHE A 1 176 ? 8.697 -11.093 -14.352 1.00 98.50 176 PHE A O 1
ATOM 1471 N N . ARG A 1 177 ? 7.857 -9.032 -14.054 1.00 98.19 177 ARG A N 1
ATOM 1472 C CA . ARG A 1 177 ? 6.453 -9.439 -13.870 1.00 98.19 177 ARG A CA 1
ATOM 1473 C C . ARG A 1 177 ? 5.570 -9.270 -15.106 1.00 98.19 177 ARG A C 1
ATOM 1475 O O . ARG A 1 177 ? 4.360 -9.458 -15.013 1.00 98.19 177 ARG A O 1
ATOM 1482 N N . ALA A 1 178 ? 6.144 -8.965 -16.270 1.00 97.75 178 ALA A N 1
ATOM 1483 C CA . ALA A 1 178 ? 5.379 -8.699 -17.491 1.00 97.75 178 ALA A CA 1
ATOM 1484 C C . ALA A 1 178 ? 4.510 -9.892 -17.940 1.00 97.75 178 ALA A C 1
ATOM 1486 O O . ALA A 1 178 ? 3.401 -9.694 -18.436 1.00 97.75 178 ALA A O 1
ATOM 1487 N N . HIS A 1 179 ? 4.986 -11.118 -17.687 1.00 95.81 179 HIS A N 1
ATOM 1488 C CA . HIS A 1 179 ? 4.312 -12.378 -18.017 1.00 95.81 179 HIS A CA 1
ATOM 1489 C C . HIS A 1 179 ? 3.088 -12.686 -17.138 1.00 95.81 179 HIS A C 1
ATOM 1491 O O . HIS A 1 179 ? 2.340 -13.628 -17.415 1.00 95.81 179 HIS A O 1
ATOM 1497 N N . GLU A 1 180 ? 2.895 -11.946 -16.046 1.00 95.94 180 GLU A N 1
ATOM 1498 C CA . GLU A 1 180 ? 1.911 -12.304 -15.040 1.00 95.94 180 GLU A CA 1
ATOM 1499 C C . GLU A 1 180 ? 0.472 -12.054 -15.523 1.00 95.94 180 GLU A C 1
ATOM 1501 O O . GLU A 1 180 ? 0.129 -10.997 -16.064 1.00 95.94 180 GLU A O 1
ATOM 1506 N N . LYS A 1 181 ? -0.397 -13.053 -15.324 1.00 96.81 181 LYS A N 1
ATOM 1507 C CA . LYS A 1 181 ? -1.807 -13.014 -15.749 1.00 96.81 181 LYS A CA 1
ATOM 1508 C C . LYS A 1 181 ? -2.742 -12.429 -14.689 1.00 96.81 181 LYS A C 1
ATOM 1510 O O . LYS A 1 181 ? -3.891 -12.121 -14.998 1.00 96.81 181 LYS A O 1
ATOM 1515 N N . GLU A 1 182 ? -2.251 -12.244 -13.464 1.00 98.06 182 GLU A N 1
ATOM 1516 C CA . GLU A 1 182 ? -3.034 -11.697 -12.360 1.00 98.06 182 GLU A CA 1
ATOM 1517 C C . GLU A 1 182 ? -3.440 -10.245 -12.623 1.00 98.06 182 GLU A C 1
ATOM 1519 O O . GLU A 1 182 ? -2.601 -9.354 -12.790 1.00 98.06 182 GLU A O 1
ATOM 1524 N N . PHE A 1 183 ? -4.750 -9.989 -12.595 1.00 98.19 183 PHE A N 1
ATOM 1525 C CA . PHE A 1 183 ? -5.333 -8.678 -12.899 1.00 98.19 183 PHE A CA 1
ATOM 1526 C C . PHE A 1 183 ? -4.718 -7.551 -12.058 1.00 98.19 183 PHE A C 1
ATOM 1528 O O . PHE A 1 183 ? -4.392 -6.480 -12.577 1.00 98.19 183 PHE A O 1
ATOM 1535 N N . PHE A 1 184 ? -4.527 -7.790 -10.757 1.00 98.38 184 PHE A N 1
ATOM 1536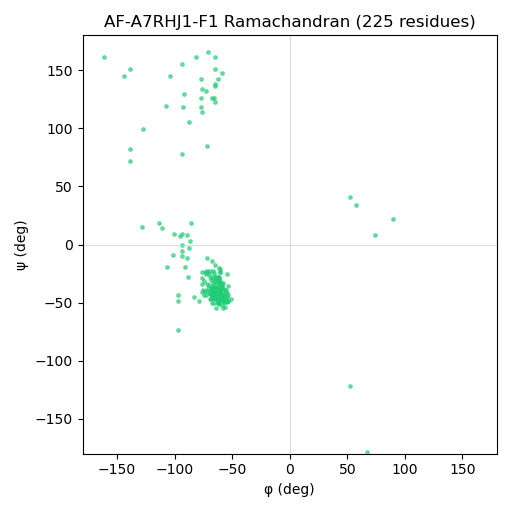 C CA . PHE A 1 184 ? -3.965 -6.794 -9.848 1.00 98.38 184 PHE A CA 1
ATOM 1537 C C . PHE A 1 184 ? -2.488 -6.504 -10.132 1.00 98.38 184 PHE A C 1
ATOM 1539 O O . PHE A 1 184 ? -2.060 -5.368 -9.951 1.00 98.38 184 PHE A O 1
ATOM 1546 N N . ILE A 1 185 ? -1.712 -7.466 -10.630 1.00 98.69 185 ILE A N 1
ATOM 1547 C CA . ILE A 1 185 ? -0.314 -7.224 -11.007 1.00 98.69 185 ILE A CA 1
ATOM 1548 C C . ILE A 1 185 ? -0.243 -6.438 -12.315 1.00 98.69 185 ILE A C 1
ATOM 1550 O O . ILE A 1 185 ? 0.459 -5.432 -12.387 1.00 98.69 185 ILE A O 1
ATOM 1554 N N . GLN A 1 186 ? -1.054 -6.798 -13.312 1.00 98.62 186 GLN A N 1
ATOM 1555 C CA . GLN A 1 186 ? -1.123 -6.050 -14.571 1.00 98.62 186 GLN A CA 1
ATOM 1556 C C . GLN A 1 186 ? -1.527 -4.584 -14.348 1.00 98.62 186 GLN A C 1
ATOM 1558 O O . GLN A 1 186 ? -0.906 -3.664 -14.886 1.00 98.62 186 GLN A O 1
ATOM 1563 N N . LYS A 1 187 ? -2.525 -4.350 -13.483 1.00 98.50 187 LYS A N 1
ATOM 1564 C CA . LYS A 1 187 ? -2.913 -2.999 -13.052 1.00 98.50 187 LYS A CA 1
ATOM 1565 C C . LYS A 1 187 ? -1.793 -2.274 -12.308 1.00 98.50 187 LYS A C 1
ATOM 1567 O O . LYS A 1 187 ? -1.637 -1.077 -12.522 1.00 98.50 187 LYS A O 1
ATOM 1572 N N . ALA A 1 188 ? -1.038 -2.965 -11.450 1.00 98.69 188 ALA A N 1
ATOM 1573 C CA . ALA A 1 188 ? 0.080 -2.367 -10.720 1.00 98.69 188 ALA A CA 1
ATOM 1574 C C . ALA A 1 188 ? 1.169 -1.866 -11.676 1.00 98.69 188 ALA A C 1
ATOM 1576 O O . ALA A 1 188 ? 1.559 -0.707 -11.588 1.00 98.69 188 ALA A O 1
ATOM 1577 N N . ILE A 1 189 ? 1.588 -2.705 -12.632 1.00 98.75 189 ILE A N 1
ATOM 1578 C CA . ILE A 1 189 ? 2.590 -2.355 -13.653 1.00 98.75 189 ILE A CA 1
ATOM 1579 C C . ILE A 1 189 ? 2.139 -1.118 -14.431 1.00 98.75 189 ILE A C 1
ATOM 1581 O O . ILE A 1 189 ? 2.858 -0.124 -14.509 1.00 98.75 189 ILE A O 1
ATOM 1585 N N . GLY A 1 190 ? 0.921 -1.161 -14.978 1.00 98.44 190 GLY A N 1
ATOM 1586 C CA . GLY A 1 190 ? 0.391 -0.052 -15.764 1.00 98.44 190 GLY A CA 1
ATOM 1587 C C . GLY A 1 190 ? 0.283 1.249 -14.967 1.00 98.44 190 GLY A C 1
ATOM 1588 O O . GLY A 1 190 ? 0.618 2.315 -15.479 1.00 98.44 190 GLY A O 1
ATOM 1589 N N . TRP A 1 191 ? -0.142 1.174 -13.702 1.00 98.56 191 TRP A N 1
ATOM 1590 C CA . TRP A 1 191 ? -0.254 2.347 -12.839 1.00 98.56 191 TRP A CA 1
ATOM 1591 C C . TRP A 1 191 ? 1.111 2.922 -12.457 1.00 98.56 191 TRP A C 1
ATOM 1593 O O . TRP A 1 191 ? 1.297 4.125 -12.612 1.00 98.56 191 TRP A O 1
ATOM 1603 N N . ALA A 1 192 ? 2.071 2.094 -12.040 1.00 98.62 192 ALA A N 1
ATOM 1604 C CA . ALA A 1 192 ? 3.408 2.561 -11.679 1.00 98.62 192 ALA A CA 1
ATOM 1605 C C . ALA A 1 192 ? 4.096 3.272 -12.856 1.00 98.62 192 ALA A C 1
ATOM 1607 O O . ALA A 1 192 ? 4.635 4.367 -12.697 1.00 98.62 192 ALA A O 1
ATOM 1608 N N . LEU A 1 193 ? 3.995 2.702 -14.065 1.00 98.62 193 LEU A N 1
ATOM 1609 C CA . LEU A 1 193 ? 4.513 3.323 -15.287 1.00 98.62 193 LEU A CA 1
ATOM 1610 C C . LEU A 1 193 ? 3.785 4.629 -15.625 1.00 98.62 193 LEU A C 1
ATOM 1612 O O . LEU A 1 193 ? 4.437 5.629 -15.919 1.00 98.62 193 LEU A O 1
ATOM 1616 N N . ARG A 1 194 ? 2.446 4.645 -15.559 1.00 98.50 194 ARG A N 1
ATOM 1617 C CA . ARG A 1 194 ? 1.647 5.856 -15.809 1.00 98.50 194 ARG A CA 1
ATOM 1618 C C . ARG A 1 194 ? 1.989 6.976 -14.833 1.00 98.50 194 ARG A C 1
ATOM 1620 O O . ARG A 1 194 ? 2.043 8.136 -15.231 1.00 98.50 194 ARG A O 1
ATOM 1627 N N . GLU A 1 195 ? 2.165 6.648 -13.559 1.00 98.31 195 GLU A N 1
ATOM 1628 C CA . GLU A 1 195 ? 2.486 7.638 -12.536 1.00 98.31 195 GLU A CA 1
ATOM 1629 C C . GLU A 1 195 ? 3.889 8.204 -12.758 1.00 98.31 195 GLU A C 1
ATOM 1631 O O . GLU A 1 195 ? 4.058 9.422 -12.810 1.00 98.31 195 GLU A O 1
ATOM 1636 N N . PHE A 1 196 ? 4.877 7.342 -13.016 1.00 98.44 196 PHE A N 1
ATOM 1637 C CA . PHE A 1 196 ? 6.237 7.792 -13.303 1.00 98.44 196 PHE A CA 1
ATOM 1638 C C . PHE A 1 196 ? 6.337 8.598 -14.610 1.00 98.44 196 PHE A C 1
ATOM 1640 O O . PHE A 1 196 ? 7.128 9.538 -14.692 1.00 98.44 196 PHE A O 1
ATOM 1647 N N . ALA A 1 197 ? 5.480 8.331 -15.601 1.00 98.12 197 ALA A N 1
ATOM 1648 C CA . ALA A 1 197 ? 5.419 9.101 -16.846 1.00 98.12 197 ALA A CA 1
ATOM 1649 C C . ALA A 1 197 ? 5.073 10.586 -16.642 1.00 98.12 197 ALA A C 1
ATOM 1651 O O . ALA A 1 197 ? 5.432 11.408 -17.484 1.00 98.12 197 ALA A O 1
ATOM 1652 N N . LYS A 1 198 ? 4.414 10.948 -15.529 1.00 97.19 198 LYS A N 1
ATOM 1653 C CA . LYS A 1 198 ? 4.189 12.357 -15.152 1.00 97.19 198 LYS A CA 1
ATOM 1654 C C . LYS A 1 198 ? 5.491 13.081 -14.796 1.00 97.19 198 LYS A C 1
ATOM 1656 O O . LYS A 1 198 ? 5.531 14.303 -14.845 1.00 97.19 198 LYS A O 1
ATOM 1661 N N . THR A 1 199 ? 6.527 12.332 -14.414 1.00 97.75 199 THR A N 1
ATOM 1662 C CA . THR A 1 199 ? 7.864 12.851 -14.100 1.00 97.75 199 THR A CA 1
ATOM 1663 C C . THR A 1 199 ? 8.800 12.725 -15.300 1.00 97.75 199 THR A C 1
ATOM 1665 O O . THR A 1 199 ? 9.457 13.694 -15.662 1.00 97.75 199 THR A O 1
ATOM 1668 N N . ASP A 1 200 ? 8.861 11.548 -15.931 1.00 97.69 200 ASP A N 1
ATOM 1669 C CA . ASP A 1 200 ? 9.776 11.272 -17.045 1.00 97.69 200 ASP A CA 1
ATOM 1670 C C . ASP A 1 200 ? 9.076 10.463 -18.151 1.00 97.69 200 ASP A C 1
ATOM 1672 O O . ASP A 1 200 ? 9.162 9.233 -18.253 1.00 97.69 200 ASP A O 1
ATOM 1676 N N . ARG A 1 201 ? 8.342 11.190 -19.001 1.00 97.31 201 ARG A N 1
ATOM 1677 C CA . ARG A 1 201 ? 7.581 10.636 -20.132 1.00 97.31 201 ARG A CA 1
ATOM 1678 C C . ARG A 1 201 ? 8.468 9.870 -21.117 1.00 97.31 201 ARG A C 1
ATOM 1680 O O . ARG A 1 201 ? 8.043 8.849 -21.668 1.00 97.31 201 ARG A O 1
ATOM 1687 N N . ALA A 1 202 ? 9.683 10.366 -21.360 1.00 97.69 202 ALA A N 1
ATOM 1688 C CA . ALA A 1 202 ? 10.595 9.815 -22.356 1.00 97.69 202 ALA A CA 1
ATOM 1689 C C . ALA A 1 202 ? 11.093 8.426 -21.939 1.00 97.69 202 ALA A C 1
ATOM 1691 O O . ALA A 1 202 ? 11.005 7.485 -22.733 1.00 97.69 202 ALA A O 1
ATOM 1692 N N . LYS A 1 203 ? 11.523 8.258 -20.679 1.00 98.06 203 LYS A N 1
ATOM 1693 C CA . LYS A 1 203 ? 11.944 6.946 -20.163 1.00 98.06 203 LYS A CA 1
ATOM 1694 C C . LYS A 1 203 ? 10.828 5.912 -20.225 1.00 98.06 203 LYS A C 1
ATOM 1696 O O . LYS A 1 203 ? 11.064 4.800 -20.694 1.00 98.06 203 LYS A O 1
ATOM 1701 N N . VAL A 1 204 ? 9.611 6.275 -19.812 1.00 98.38 204 VAL A N 1
ATOM 1702 C CA . VAL A 1 204 ? 8.473 5.342 -19.861 1.00 98.38 204 VAL A CA 1
ATOM 1703 C C . VAL A 1 204 ? 8.123 4.973 -21.303 1.00 98.38 204 VAL A C 1
ATOM 1705 O O . VAL A 1 204 ? 7.924 3.797 -21.599 1.00 98.38 204 VAL A O 1
ATOM 1708 N N . SER A 1 205 ? 8.119 5.938 -22.226 1.00 97.94 205 SER A N 1
ATOM 1709 C CA . SER A 1 205 ? 7.859 5.670 -23.649 1.00 97.94 205 SER A CA 1
ATOM 1710 C C . SER A 1 205 ? 8.890 4.712 -24.253 1.00 97.94 205 SER A C 1
ATOM 1712 O O . SER A 1 205 ? 8.521 3.790 -24.981 1.00 97.94 205 SER A O 1
ATOM 1714 N N . ASN A 1 206 ? 10.173 4.889 -23.926 1.00 98.12 206 ASN A N 1
ATOM 1715 C CA . ASN A 1 206 ? 11.240 3.999 -24.385 1.00 98.12 206 ASN A CA 1
ATOM 1716 C C . ASN A 1 206 ? 11.090 2.588 -23.800 1.00 98.12 206 ASN A C 1
ATOM 1718 O O . ASN A 1 206 ? 11.176 1.610 -24.543 1.00 98.12 206 ASN A O 1
ATOM 1722 N N . PHE A 1 207 ? 10.782 2.476 -22.504 1.00 98.44 207 PHE A N 1
ATOM 1723 C CA . PHE A 1 207 ? 10.508 1.190 -21.861 1.00 98.44 207 PHE A CA 1
ATOM 1724 C C . PHE A 1 207 ? 9.339 0.453 -22.532 1.00 98.44 207 PHE A C 1
ATOM 1726 O O . PHE A 1 207 ? 9.472 -0.721 -22.881 1.00 98.44 207 PHE A O 1
ATOM 1733 N N . LEU A 1 208 ? 8.218 1.146 -22.764 1.00 97.94 208 LEU A N 1
ATOM 1734 C CA . LEU A 1 208 ? 7.021 0.571 -23.384 1.00 97.94 208 LEU A CA 1
ATOM 1735 C C . LEU A 1 208 ? 7.259 0.125 -24.827 1.00 97.94 208 LEU A C 1
ATOM 1737 O O . LEU A 1 208 ? 6.727 -0.906 -25.230 1.00 97.94 208 LEU A O 1
ATOM 1741 N N . LYS A 1 209 ? 8.049 0.875 -25.606 1.00 96.94 209 LYS A N 1
ATOM 1742 C CA . LYS A 1 209 ? 8.442 0.468 -26.965 1.00 96.94 209 LYS A CA 1
ATOM 1743 C C . LYS A 1 209 ? 9.283 -0.807 -26.934 1.00 96.94 209 LYS A C 1
ATOM 1745 O O . LYS A 1 209 ? 8.989 -1.732 -27.682 1.00 96.94 209 LYS A O 1
ATOM 1750 N N . ALA A 1 210 ? 10.274 -0.872 -26.045 1.00 97.44 210 ALA A N 1
ATOM 1751 C CA . ALA A 1 210 ? 11.170 -2.020 -25.928 1.00 97.44 210 ALA A CA 1
ATOM 1752 C C . ALA A 1 210 ? 10.476 -3.297 -25.412 1.00 97.44 210 ALA A C 1
ATOM 1754 O O . ALA A 1 210 ? 10.882 -4.395 -25.771 1.00 97.44 210 ALA A O 1
ATOM 1755 N N . HIS A 1 211 ? 9.419 -3.167 -24.601 1.00 96.62 211 HIS A N 1
ATOM 1756 C CA . HIS A 1 211 ? 8.735 -4.299 -23.954 1.00 96.62 211 HIS A CA 1
ATOM 1757 C C . HIS A 1 211 ? 7.300 -4.519 -24.455 1.00 96.62 211 HIS A C 1
ATOM 1759 O O . HIS A 1 211 ? 6.507 -5.183 -23.784 1.00 96.62 211 HIS A O 1
ATOM 1765 N N . LYS A 1 212 ? 6.946 -3.965 -25.622 1.00 93.00 212 LYS A N 1
ATOM 1766 C CA . LYS A 1 212 ? 5.574 -3.978 -26.153 1.00 93.00 212 LYS A CA 1
ATOM 1767 C C . LYS A 1 212 ? 4.978 -5.387 -26.240 1.00 93.00 212 LYS A C 1
ATOM 1769 O O . LYS A 1 212 ? 3.846 -5.580 -25.814 1.00 93.00 212 LYS A O 1
ATOM 1774 N N . GLU A 1 213 ? 5.748 -6.347 -26.747 1.00 93.00 213 GLU A N 1
ATOM 1775 C CA . GLU A 1 213 ? 5.294 -7.733 -26.943 1.00 93.00 213 GLU A CA 1
ATOM 1776 C C . GLU A 1 213 ? 5.233 -8.540 -25.634 1.00 93.00 213 GLU A C 1
ATOM 1778 O O . GLU A 1 213 ? 4.485 -9.508 -25.534 1.00 93.00 213 GLU A O 1
ATOM 1783 N N . GLY A 1 214 ? 6.004 -8.144 -24.614 1.00 94.00 214 GLY A N 1
ATOM 1784 C CA . GLY A 1 214 ? 6.058 -8.847 -23.328 1.00 94.00 214 GLY A CA 1
ATOM 1785 C C . GLY A 1 214 ? 5.014 -8.373 -22.316 1.00 94.00 214 GLY A C 1
ATOM 1786 O O . GLY A 1 214 ? 4.611 -9.137 -21.442 1.00 94.00 214 GLY A O 1
ATOM 1787 N N . LEU A 1 215 ? 4.576 -7.114 -22.405 1.00 96.31 215 LEU A N 1
ATOM 1788 C CA . LEU A 1 215 ? 3.580 -6.555 -21.495 1.00 96.31 215 LEU A CA 1
ATOM 1789 C C . LEU A 1 215 ? 2.168 -7.026 -21.844 1.00 96.31 215 LEU A C 1
ATOM 1791 O O . LEU A 1 215 ? 1.756 -7.059 -23.002 1.00 96.31 215 LEU A O 1
ATOM 1795 N N . SER A 1 216 ? 1.361 -7.279 -20.812 1.00 97.44 216 SER A N 1
ATOM 1796 C CA . SER A 1 216 ? -0.068 -7.506 -21.019 1.00 97.44 216 SER A CA 1
ATOM 1797 C C . SER A 1 216 ? -0.731 -6.297 -21.699 1.00 97.44 216 SER A C 1
ATOM 1799 O O . SER A 1 216 ? -0.392 -5.138 -21.428 1.00 97.44 216 SER A O 1
ATOM 1801 N N . ARG A 1 217 ? -1.760 -6.555 -22.521 1.00 97.00 217 ARG A N 1
ATOM 1802 C CA . ARG A 1 217 ? -2.571 -5.493 -23.151 1.00 97.00 217 ARG A CA 1
ATOM 1803 C C . ARG A 1 217 ? -3.136 -4.514 -22.118 1.00 97.00 217 ARG A C 1
ATOM 1805 O O . ARG A 1 217 ? -3.236 -3.320 -22.390 1.00 97.00 217 ARG A O 1
ATOM 1812 N N . LEU A 1 218 ? -3.498 -5.016 -20.934 1.00 97.69 218 LEU A N 1
ATOM 1813 C CA . LEU A 1 218 ? -4.008 -4.196 -19.841 1.00 97.69 218 LEU A CA 1
ATOM 1814 C C . LEU A 1 218 ? -2.925 -3.267 -19.284 1.00 97.69 218 LEU A C 1
ATOM 1816 O O . LEU A 1 218 ? -3.167 -2.066 -19.195 1.00 97.69 218 LEU A O 1
ATOM 1820 N N . SER A 1 219 ? -1.748 -3.804 -18.952 1.00 98.00 219 SER A N 1
ATOM 1821 C CA . SER A 1 219 ? -0.613 -3.021 -18.446 1.00 98.00 219 SER A CA 1
ATOM 1822 C C . SER A 1 219 ? -0.232 -1.918 -19.430 1.00 98.00 219 SER A C 1
ATOM 1824 O O . SER A 1 219 ? -0.099 -0.763 -19.032 1.00 98.00 219 SER A O 1
ATOM 1826 N N . TYR A 1 220 ? -0.124 -2.264 -20.717 1.00 97.44 220 TYR A N 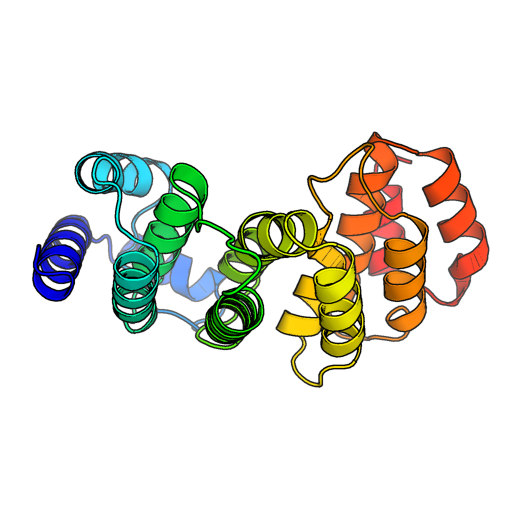1
ATOM 1827 C CA . TYR A 1 220 ? 0.226 -1.318 -21.773 1.00 97.44 220 TYR A CA 1
ATOM 1828 C C . TYR A 1 220 ? -0.811 -0.195 -21.886 1.00 97.44 220 TYR A C 1
ATOM 1830 O O . TYR A 1 220 ? -0.458 0.977 -21.806 1.00 97.44 220 TYR A O 1
ATOM 1838 N N . ARG A 1 221 ? -2.103 -0.542 -21.984 1.00 97.06 221 ARG A N 1
ATOM 1839 C CA . ARG A 1 221 ? -3.198 0.438 -22.080 1.00 97.06 221 ARG A CA 1
ATOM 1840 C C . ARG A 1 221 ? -3.271 1.366 -20.866 1.00 97.06 221 ARG A C 1
ATOM 1842 O O . ARG A 1 221 ? -3.560 2.549 -21.010 1.00 97.06 221 ARG A O 1
ATOM 1849 N N . GLU A 1 222 ? -3.064 0.838 -19.661 1.00 96.88 222 GLU A N 1
ATOM 1850 C CA . GLU A 1 222 ? -3.040 1.665 -18.451 1.00 96.88 222 GLU A CA 1
ATOM 1851 C C . GLU A 1 222 ? -1.853 2.631 -18.450 1.00 96.88 222 GLU A C 1
ATOM 1853 O O . GLU A 1 222 ? -2.043 3.798 -18.107 1.00 96.88 222 GLU A O 1
ATOM 1858 N N . ALA A 1 223 ? -0.668 2.165 -18.860 1.00 96.38 223 ALA A N 1
ATOM 1859 C CA . ALA A 1 223 ? 0.551 2.967 -18.910 1.00 96.38 223 ALA A CA 1
ATOM 1860 C C . ALA A 1 223 ? 0.475 4.099 -19.949 1.00 96.38 223 ALA A C 1
ATOM 1862 O O . ALA A 1 223 ? 0.992 5.186 -19.706 1.00 96.38 223 ALA A O 1
ATOM 1863 N N . THR A 1 224 ? -0.199 3.876 -21.084 1.00 95.31 224 THR A N 1
ATOM 1864 C CA . THR A 1 224 ? -0.268 4.844 -22.192 1.00 95.31 224 THR A CA 1
ATOM 1865 C C . THR A 1 224 ? -1.388 5.871 -22.089 1.00 95.31 224 THR A C 1
ATOM 1867 O O . THR A 1 224 ? -1.451 6.769 -22.921 1.00 95.31 224 THR A O 1
ATOM 1870 N N . LYS A 1 225 ? -2.258 5.806 -21.072 1.00 90.12 225 LYS A N 1
ATOM 1871 C CA . LYS A 1 225 ? -3.459 6.661 -20.973 1.00 90.12 225 LYS A CA 1
ATOM 1872 C C . LYS A 1 225 ? -3.182 8.173 -21.059 1.00 90.12 225 LYS A C 1
ATOM 1874 O O . LYS A 1 225 ? -4.073 8.932 -21.429 1.00 90.12 225 LYS A O 1
ATOM 1879 N N . HIS A 1 226 ? -1.976 8.604 -20.691 1.00 81.06 226 HIS A N 1
ATOM 1880 C CA . HIS A 1 226 ? -1.555 10.009 -20.715 1.00 81.06 226 HIS A CA 1
ATOM 1881 C C . HIS A 1 226 ? -0.230 10.223 -21.469 1.00 81.06 226 HIS A C 1
ATOM 1883 O O . HIS A 1 226 ? 0.394 11.274 -21.304 1.00 81.06 226 HIS A O 1
ATOM 1889 N N . LEU A 1 227 ? 0.206 9.221 -22.248 1.00 82.88 227 LEU A N 1
ATOM 1890 C CA . LEU A 1 227 ? 1.377 9.268 -23.136 1.00 82.88 227 LEU A CA 1
ATOM 1891 C C . LEU A 1 227 ? 1.018 9.695 -24.565 1.00 82.88 227 LEU A C 1
ATOM 1893 O O . LEU A 1 227 ? -0.133 10.112 -24.785 1.00 82.88 227 LEU A O 1
#